Protein AF-A0A146M9R4-F1 (afdb_monomer)

Mean predicted aligned error: 12.49 Å

Radius of gyration: 25.75 Å; Cα contacts (8 Å, |Δi|>4): 90; chains: 1; bounding box: 55×39×89 Å

InterPro domains:
  IPR027307 WASH complex subunit 7 [PTHR31409] (1-202)
  IPR028283 WASH complex subunit 7, C-terminal [PF14746] (37-202)

Nearest PDB structures (foldseek):
  5mx5-assembly1_B  TM=3.871E-01  e=9.326E+00  Mus musculus
  3ja6-assembly1_I  TM=3.075E-01  e=8.874E+00  Escherichia coli
  6r1j-assembly1_J-2  TM=3.075E-01  e=9.801E+00  Aeromonas hydrophila J-1
  6jx6-assembly1_A  TM=2.389E-01  e=6.923E+00  Homo sapiens

Solvent-accessible surface area (backbone atoms only — not comparable to full-atom values): 11638 Å² total; per-residue (Å²): 107,69,68,64,52,48,49,51,49,52,46,60,54,52,71,71,49,78,59,65,72,63,58,59,69,56,51,83,82,54,57,73,74,53,48,54,53,48,52,51,48,51,52,49,52,50,51,49,51,50,63,54,58,67,73,69,52,58,56,42,54,50,34,56,60,49,25,66,68,54,76,39,86,88,43,57,70,61,75,53,50,57,75,52,43,64,62,50,51,53,53,49,48,57,49,53,52,56,50,54,56,50,48,74,69,71,52,82,87,62,76,84,80,70,88,54,60,63,30,41,50,54,37,48,54,31,56,31,68,69,40,56,66,68,40,58,72,61,44,55,68,60,52,52,51,52,52,50,52,55,52,50,52,52,54,52,52,53,68,73,68,61,71,94,82,53,78,71,60,56,56,54,54,56,49,50,53,54,50,52,54,50,54,51,52,49,53,52,51,48,52,52,42,31,60,58,34,45,69,64,63,112

Structure (mmCIF, N/CA/C/O backbone):
data_AF-A0A146M9R4-F1
#
_entry.id   AF-A0A146M9R4-F1
#
loop_
_atom_site.group_PDB
_atom_site.id
_atom_site.type_symbol
_atom_site.label_atom_id
_atom_site.label_alt_id
_atom_site.label_comp_id
_atom_site.label_asym_id
_atom_site.label_entity_id
_atom_site.label_seq_id
_atom_site.pdbx_PDB_ins_code
_atom_site.Cartn_x
_atom_site.Cartn_y
_atom_site.Cartn_z
_atom_site.occupancy
_atom_site.B_iso_or_equiv
_atom_site.auth_seq_id
_atom_site.auth_comp_id
_atom_site.auth_asym_id
_atom_site.auth_atom_id
_atom_site.pdbx_PDB_model_num
ATOM 1 N N . MET A 1 1 ? -3.251 9.485 -10.282 1.00 52.97 1 MET A N 1
ATOM 2 C CA . MET A 1 1 ? -3.546 8.107 -10.731 1.00 52.97 1 MET A CA 1
ATOM 3 C C . MET A 1 1 ? -4.520 8.022 -11.908 1.00 52.97 1 MET A C 1
ATOM 5 O O . MET A 1 1 ? -4.175 7.389 -12.892 1.00 52.97 1 MET A O 1
ATOM 9 N N . VAL A 1 2 ? -5.686 8.683 -11.870 1.00 54.22 2 VAL A N 1
ATOM 10 C CA . VAL A 1 2 ? -6.755 8.522 -12.889 1.00 54.22 2 VAL A CA 1
ATOM 11 C C . VAL A 1 2 ? -6.319 8.817 -14.332 1.00 54.22 2 VAL A C 1
ATOM 13 O O . VAL A 1 2 ? -6.714 8.096 -15.236 1.00 54.22 2 VAL A O 1
ATOM 16 N N . ARG A 1 3 ? -5.486 9.841 -14.575 1.00 55.06 3 ARG A N 1
ATOM 17 C CA . ARG A 1 3 ? -5.047 10.182 -15.943 1.00 55.06 3 ARG A CA 1
ATOM 18 C C . ARG A 1 3 ? -4.093 9.137 -16.527 1.00 55.06 3 ARG A C 1
ATOM 20 O O . ARG A 1 3 ? -4.330 8.664 -17.627 1.00 55.06 3 ARG A O 1
ATOM 27 N N . THR A 1 4 ? -3.041 8.775 -15.796 1.00 57.47 4 THR A N 1
ATOM 28 C CA . THR A 1 4 ? -2.048 7.786 -16.245 1.00 57.47 4 THR A CA 1
ATOM 29 C C . THR A 1 4 ? -2.636 6.377 -16.272 1.00 57.47 4 THR A C 1
ATOM 31 O O . THR A 1 4 ? -2.439 5.662 -17.242 1.00 57.47 4 THR A O 1
ATOM 34 N N . GLY A 1 5 ? -3.430 6.006 -15.260 1.00 61.72 5 GLY A N 1
ATOM 35 C CA . GLY A 1 5 ? -4.151 4.730 -15.228 1.00 61.72 5 GLY A CA 1
ATOM 36 C C . GLY A 1 5 ? -5.224 4.641 -16.311 1.00 61.72 5 GLY A C 1
ATOM 37 O O . GLY A 1 5 ? -5.359 3.607 -16.948 1.00 61.72 5 GLY A O 1
ATOM 38 N N . GLY A 1 6 ? -5.927 5.742 -16.594 1.00 64.62 6 GLY A N 1
ATOM 39 C CA . GLY A 1 6 ? -6.854 5.829 -17.721 1.00 64.62 6 GLY A CA 1
ATOM 40 C C . GLY A 1 6 ? -6.147 5.691 -19.068 1.00 64.62 6 GLY A C 1
ATOM 41 O O . GLY A 1 6 ? -6.641 4.981 -19.933 1.00 64.62 6 GLY A O 1
ATOM 42 N N . LEU A 1 7 ? -4.971 6.304 -19.239 1.00 66.25 7 LEU A N 1
ATOM 43 C CA . LEU A 1 7 ? -4.173 6.164 -20.460 1.00 66.25 7 LEU A CA 1
ATOM 44 C C . LEU A 1 7 ? -3.669 4.724 -20.644 1.00 66.25 7 LEU A C 1
ATOM 46 O O . LEU A 1 7 ? -3.801 4.173 -21.731 1.00 66.25 7 LEU A O 1
ATOM 50 N N . HIS A 1 8 ? -3.167 4.103 -19.572 1.00 66.56 8 HIS A N 1
ATOM 51 C CA . HIS A 1 8 ? -2.726 2.707 -19.570 1.00 66.56 8 HIS A CA 1
ATOM 52 C C . HIS A 1 8 ? -3.879 1.741 -19.872 1.00 66.56 8 HIS A C 1
ATOM 54 O O . HIS A 1 8 ? -3.747 0.850 -20.702 1.00 66.56 8 HIS A O 1
ATOM 60 N N . HIS A 1 9 ? -5.048 1.958 -19.267 1.00 65.88 9 HIS A N 1
ATOM 61 C CA . HIS A 1 9 ? -6.237 1.161 -19.558 1.00 65.88 9 HIS A CA 1
ATOM 62 C C . HIS A 1 9 ? -6.717 1.346 -21.005 1.00 65.88 9 HIS A C 1
ATOM 64 O O . HIS A 1 9 ? -7.076 0.375 -21.663 1.00 65.88 9 HIS A O 1
ATOM 70 N N . CYS A 1 10 ? -6.684 2.573 -21.537 1.00 66.62 10 CYS A N 1
ATOM 71 C CA . CYS A 1 10 ? -6.991 2.834 -22.945 1.00 66.62 10 CYS A CA 1
ATOM 72 C C . CYS A 1 10 ? -5.991 2.155 -23.893 1.00 66.62 10 CYS A C 1
ATOM 74 O O . CYS A 1 10 ? -6.394 1.685 -24.953 1.00 66.62 10 CYS A O 1
ATOM 76 N N . LEU A 1 11 ? -4.712 2.077 -23.521 1.00 68.31 11 LEU A N 1
ATOM 77 C CA . LEU A 1 11 ? -3.687 1.342 -24.265 1.00 68.31 11 LEU A CA 1
ATOM 78 C C . LEU A 1 11 ? -3.939 -0.161 -24.275 1.00 68.31 11 LEU A C 1
ATOM 80 O O . LEU A 1 11 ? -3.935 -0.783 -25.336 1.00 68.31 11 LEU A O 1
ATOM 84 N N . GLU A 1 12 ? -4.204 -0.734 -23.106 1.00 65.94 12 GLU A N 1
ATOM 85 C CA . GLU A 1 12 ? -4.530 -2.150 -22.971 1.00 65.94 12 GLU A CA 1
ATOM 86 C C . GLU A 1 12 ? -5.811 -2.486 -23.748 1.00 65.94 12 GLU A C 1
ATOM 88 O O . GLU A 1 12 ? -5.848 -3.462 -24.495 1.00 65.94 12 GLU A O 1
ATOM 93 N N . ALA A 1 13 ? -6.827 -1.620 -23.691 1.00 68.62 13 ALA A N 1
ATOM 94 C CA . ALA A 1 13 ? -8.036 -1.729 -24.505 1.00 68.62 13 ALA A CA 1
ATOM 95 C C . ALA A 1 13 ? -7.752 -1.600 -26.018 1.00 68.62 13 ALA A C 1
ATOM 97 O O . ALA A 1 13 ? -8.396 -2.269 -26.826 1.00 68.62 13 ALA A O 1
ATOM 98 N N . SER A 1 14 ? -6.766 -0.786 -26.414 1.00 65.44 14 SER A N 1
ATOM 99 C CA . SER A 1 14 ? -6.350 -0.625 -27.815 1.00 65.44 14 SER A CA 1
ATOM 100 C C . SER A 1 14 ? -5.775 -1.916 -28.409 1.00 65.44 14 SER A C 1
ATOM 102 O O . SER A 1 14 ? -5.911 -2.156 -29.608 1.00 65.44 14 SER A O 1
ATOM 104 N N . SER A 1 15 ? -5.211 -2.805 -27.580 1.00 63.94 15 SER A N 1
ATOM 105 C CA . SER A 1 15 ? -4.754 -4.131 -28.029 1.00 63.94 15 SER A CA 1
ATOM 106 C C . SER A 1 15 ? -5.884 -5.021 -28.573 1.00 63.94 15 SER A C 1
ATOM 108 O O . SER A 1 15 ? -5.623 -5.933 -29.358 1.00 63.94 15 SER A O 1
ATOM 110 N N . TYR A 1 16 ? -7.139 -4.721 -28.214 1.00 64.25 16 TYR A N 1
ATOM 111 C CA . TYR A 1 16 ? -8.339 -5.409 -28.697 1.00 64.25 16 TYR A CA 1
ATOM 112 C C . TYR A 1 16 ? -8.932 -4.786 -29.966 1.00 64.25 16 TYR A C 1
ATOM 114 O O . TYR A 1 16 ? -9.950 -5.274 -30.469 1.00 64.25 16 TYR A O 1
ATOM 122 N N . LEU A 1 17 ? -8.333 -3.715 -30.503 1.00 64.94 17 LEU A N 1
ATOM 123 C CA . LEU A 1 17 ? -8.718 -3.223 -31.822 1.00 64.94 17 LEU A CA 1
ATOM 124 C C . LEU A 1 17 ? -8.477 -4.326 -32.866 1.00 64.94 17 LEU A C 1
ATOM 126 O O . LEU A 1 17 ? -7.506 -5.080 -32.751 1.00 64.94 17 LEU A O 1
ATOM 130 N N . PRO A 1 18 ? -9.342 -4.437 -33.894 1.00 59.75 18 PRO A N 1
ATOM 131 C CA . PRO A 1 18 ? -9.165 -5.429 -34.944 1.00 59.75 18 PRO A CA 1
ATOM 132 C C . PRO A 1 18 ? -7.750 -5.321 -35.503 1.00 59.75 18 PRO A C 1
ATOM 134 O O . PRO A 1 18 ? -7.336 -4.236 -35.923 1.00 59.75 18 PRO A O 1
ATOM 137 N N . GLN A 1 19 ? -7.005 -6.431 -35.507 1.00 59.47 19 GLN A N 1
ATOM 138 C CA . GLN A 1 19 ? -5.703 -6.456 -36.159 1.00 59.47 19 GLN A CA 1
ATOM 139 C C . GLN A 1 19 ? -5.890 -5.934 -37.583 1.00 59.47 19 GLN A C 1
ATOM 141 O O . GLN A 1 19 ? -6.765 -6.397 -38.316 1.00 59.47 19 GLN A O 1
ATOM 146 N N . ILE A 1 20 ? -5.082 -4.944 -37.960 1.00 60.47 20 ILE A N 1
ATOM 147 C CA . ILE A 1 20 ? -5.182 -4.223 -39.237 1.00 60.47 20 ILE A CA 1
ATOM 148 C C . ILE A 1 20 ? -5.191 -5.204 -40.437 1.00 60.47 20 ILE A C 1
ATOM 150 O O . ILE A 1 20 ? -5.766 -4.915 -41.484 1.00 60.47 20 ILE A O 1
ATOM 154 N N . SER A 1 21 ? -4.646 -6.413 -40.260 1.00 56.91 21 SER A N 1
ATOM 155 C CA . SER A 1 21 ? -4.729 -7.543 -41.195 1.00 56.91 21 SER A CA 1
ATOM 156 C C . SER A 1 21 ? -6.161 -7.935 -41.606 1.00 56.91 21 SER A C 1
ATOM 158 O O . SER A 1 21 ? -6.388 -8.248 -42.776 1.00 56.91 21 SER A O 1
ATOM 160 N N . TYR A 1 22 ? -7.136 -7.874 -40.692 1.00 60.69 22 TYR A N 1
ATOM 161 C CA . TYR A 1 22 ? -8.555 -8.144 -40.970 1.00 60.69 22 TYR A CA 1
ATOM 162 C C . TYR A 1 22 ? -9.219 -7.016 -41.779 1.00 60.69 22 TYR A C 1
ATOM 164 O O . TYR A 1 22 ? -10.126 -7.243 -42.577 1.00 60.69 22 TYR A O 1
ATOM 172 N N . VAL A 1 23 ? -8.742 -5.782 -41.605 1.00 59.22 23 VAL A N 1
ATOM 173 C CA . VAL A 1 23 ? -9.255 -4.603 -42.318 1.00 59.22 23 VAL A CA 1
ATOM 174 C C . VAL A 1 23 ? -8.816 -4.617 -43.786 1.00 59.22 23 VAL A C 1
ATOM 176 O O . VAL A 1 23 ? -9.608 -4.300 -44.669 1.00 59.22 23 VAL A O 1
ATOM 179 N N . TYR A 1 24 ? -7.591 -5.065 -44.075 1.00 60.78 24 TYR A N 1
ATOM 180 C CA . TYR A 1 24 ? -7.117 -5.213 -45.455 1.00 60.78 24 TYR A CA 1
ATOM 181 C C . TYR A 1 24 ? -7.840 -6.320 -46.234 1.00 60.78 24 TYR A C 1
ATOM 183 O O . TYR A 1 24 ? -8.026 -6.182 -47.441 1.00 60.78 24 TYR A O 1
ATOM 191 N N . SER A 1 25 ? -8.308 -7.378 -45.564 1.00 58.94 25 SER A N 1
ATOM 192 C CA . SER A 1 25 ? -9.037 -8.480 -46.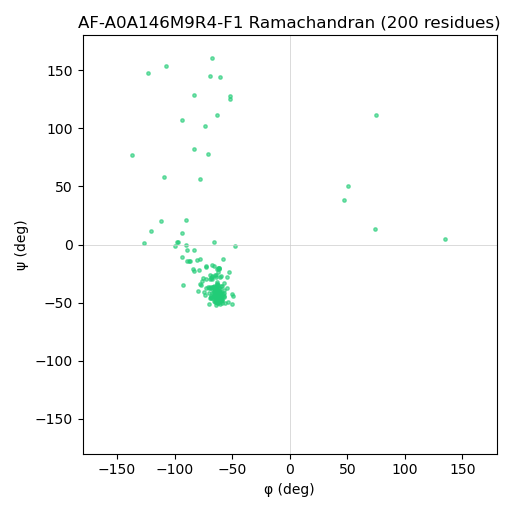213 1.00 58.94 25 SER A CA 1
ATOM 193 C C . SER A 1 25 ? -10.459 -8.097 -46.652 1.00 58.94 25 SER A C 1
ATOM 195 O O . SER A 1 25 ? -11.017 -8.745 -47.534 1.00 58.94 25 SER A O 1
ATOM 197 N N . SER A 1 26 ? -11.045 -7.020 -46.110 1.00 58.91 26 SER A N 1
ATOM 198 C CA . SER A 1 26 ? -12.342 -6.496 -46.575 1.00 58.91 26 SER A CA 1
ATOM 199 C C . SER A 1 26 ? -12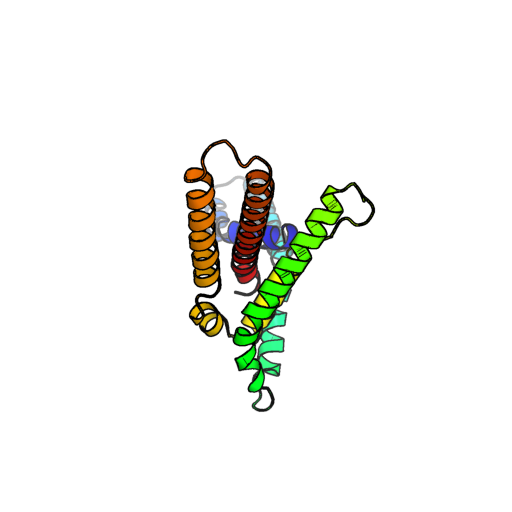.221 -5.514 -47.750 1.00 58.91 26 SER A C 1
ATOM 201 O O . SER A 1 26 ? -13.212 -5.250 -48.435 1.00 58.91 26 SER A O 1
ATOM 203 N N . LYS A 1 27 ? -11.006 -5.014 -48.027 1.00 59.06 27 LYS A N 1
ATOM 204 C CA . LYS A 1 27 ? -10.729 -4.005 -49.063 1.00 59.06 27 LYS A CA 1
ATOM 205 C C . LYS A 1 27 ? -10.908 -4.549 -50.488 1.00 59.06 27 LYS A C 1
ATOM 207 O O . LYS A 1 27 ? -11.251 -3.790 -51.387 1.00 59.06 27 LYS A O 1
ATOM 212 N N . GLU A 1 28 ? -10.756 -5.860 -50.692 1.00 60.38 28 GLU A N 1
ATOM 213 C CA . GLU A 1 28 ? -10.836 -6.504 -52.017 1.00 60.38 28 GLU A CA 1
ATOM 214 C C . GLU A 1 28 ? -12.239 -6.479 -52.660 1.00 60.38 28 GLU A C 1
ATOM 216 O O . GLU A 1 28 ? -12.348 -6.644 -53.871 1.00 60.38 28 GLU A O 1
ATOM 221 N N . ASN A 1 29 ? -13.311 -6.232 -51.892 1.00 60.62 29 ASN A N 1
ATOM 222 C CA . ASN A 1 29 ? -14.700 -6.300 -52.381 1.00 60.62 29 ASN A CA 1
ATOM 223 C C . ASN A 1 29 ? -15.495 -4.982 -52.254 1.00 60.62 29 ASN A C 1
ATOM 225 O O . ASN A 1 29 ? -16.720 -4.985 -52.413 1.00 60.62 29 ASN A O 1
ATOM 229 N N . MET A 1 30 ? -14.845 -3.851 -51.954 1.00 63.72 30 MET A N 1
ATOM 230 C CA . MET A 1 30 ? -15.535 -2.581 -51.675 1.00 63.72 30 MET A CA 1
ATOM 231 C C . MET A 1 30 ? -15.399 -1.540 -52.795 1.00 63.72 30 MET A C 1
ATOM 233 O O . MET A 1 30 ? -14.453 -1.530 -53.575 1.00 63.72 30 MET A O 1
ATOM 237 N N . ARG A 1 31 ? -16.393 -0.643 -52.877 1.00 70.12 31 ARG A N 1
ATOM 238 C CA . ARG A 1 31 ? -16.368 0.542 -53.755 1.00 70.12 31 ARG A CA 1
ATOM 239 C C . ARG A 1 31 ? -15.304 1.538 -53.279 1.00 70.12 31 ARG A C 1
ATOM 241 O O . ARG A 1 31 ? -14.952 1.540 -52.105 1.00 70.12 31 ARG A O 1
ATOM 248 N N . GLU A 1 32 ? -14.891 2.440 -54.166 1.00 70.06 32 GLU A N 1
ATOM 249 C CA . GLU A 1 32 ? -13.854 3.464 -53.941 1.00 70.06 32 GLU A CA 1
ATOM 250 C C . GLU A 1 32 ? -14.056 4.260 -52.632 1.00 70.06 32 GLU A C 1
ATOM 252 O O . GLU A 1 32 ? -13.154 4.346 -51.808 1.00 70.06 32 GLU A O 1
ATOM 257 N N . THR A 1 33 ? -15.291 4.681 -52.335 1.00 69.81 33 THR A N 1
ATOM 258 C CA . THR A 1 33 ? -15.639 5.381 -51.081 1.00 69.81 33 THR A CA 1
ATOM 259 C C . THR A 1 33 ? -15.465 4.534 -49.812 1.00 69.81 33 THR A C 1
ATOM 261 O O . THR A 1 33 ? -15.300 5.073 -48.721 1.00 69.81 33 THR A O 1
ATOM 264 N N . GLY A 1 34 ? -15.560 3.206 -49.925 1.00 72.12 34 GLY A N 1
ATOM 265 C CA . GLY A 1 34 ? -15.307 2.276 -48.822 1.00 72.12 34 GLY A CA 1
ATOM 266 C C . GLY A 1 34 ? -13.813 2.101 -48.555 1.00 72.12 34 GLY A C 1
ATOM 267 O O . GLY A 1 34 ? -13.414 2.015 -47.397 1.00 72.12 34 GLY A O 1
ATOM 268 N N . CYS A 1 35 ? -12.992 2.129 -49.608 1.00 72.56 35 CYS A N 1
ATOM 269 C CA . CYS A 1 35 ? -11.535 2.111 -49.495 1.00 72.56 35 CYS A CA 1
ATOM 270 C C . CYS A 1 35 ? -11.010 3.368 -48.788 1.00 72.56 35 CYS A C 1
ATOM 272 O O . CYS A 1 35 ? -10.201 3.237 -47.873 1.00 72.56 35 CYS A O 1
ATOM 274 N N . ASP A 1 36 ? -11.537 4.548 -49.127 1.00 76.88 36 ASP A N 1
ATOM 275 C CA . ASP A 1 36 ? -11.150 5.811 -48.479 1.00 76.88 36 ASP A CA 1
ATOM 276 C C . ASP A 1 36 ? -11.511 5.836 -46.986 1.00 76.88 36 ASP A C 1
ATOM 278 O O . ASP A 1 36 ? -10.724 6.278 -46.147 1.00 76.88 36 ASP A O 1
ATOM 282 N N . ALA A 1 37 ? -12.694 5.324 -46.625 1.00 78.06 37 ALA A N 1
ATOM 283 C CA . ALA A 1 37 ? -13.120 5.223 -45.230 1.00 78.06 37 ALA A CA 1
ATOM 284 C C . ALA A 1 37 ? -12.243 4.246 -44.428 1.00 78.06 37 ALA A C 1
ATOM 286 O O . ALA A 1 37 ? -11.922 4.515 -43.268 1.00 78.06 37 ALA A O 1
ATOM 287 N N . ILE A 1 38 ? -11.828 3.137 -45.050 1.00 77.81 38 ILE A N 1
ATOM 288 C CA . ILE A 1 38 ? -10.889 2.176 -44.463 1.00 77.81 38 ILE A CA 1
ATOM 289 C C . ILE A 1 38 ? -9.517 2.819 -44.257 1.00 77.81 38 ILE A C 1
ATOM 291 O O . ILE A 1 38 ? -8.965 2.712 -43.165 1.00 77.81 38 ILE A O 1
ATOM 295 N N . ASP A 1 39 ? -8.980 3.514 -45.258 1.00 79.12 39 ASP A N 1
ATOM 296 C CA . ASP A 1 39 ? -7.664 4.151 -45.155 1.00 79.12 39 ASP A CA 1
ATOM 297 C C . ASP A 1 39 ? -7.666 5.265 -44.096 1.00 79.12 39 ASP A C 1
ATOM 299 O O . ASP A 1 39 ? -6.729 5.369 -43.301 1.00 79.12 39 ASP A O 1
ATOM 303 N N . CYS A 1 40 ? -8.766 6.018 -43.986 1.00 82.19 40 CYS A N 1
ATOM 304 C CA . CYS A 1 40 ? -8.974 6.990 -42.914 1.00 82.19 40 CYS A CA 1
ATOM 305 C C . CYS A 1 40 ? -9.021 6.326 -41.525 1.00 82.19 40 CYS A C 1
ATOM 307 O O . CYS A 1 40 ? -8.382 6.807 -40.586 1.00 82.19 40 CYS A O 1
ATOM 309 N N . LEU A 1 41 ? -9.723 5.194 -41.390 1.00 80.56 41 LEU A N 1
ATOM 310 C CA . LEU A 1 41 ? -9.783 4.430 -40.142 1.00 80.56 41 LEU A CA 1
ATOM 311 C C . LEU A 1 41 ? -8.408 3.871 -39.757 1.00 80.56 41 LEU A C 1
ATOM 313 O O . LEU A 1 41 ? -8.014 3.982 -38.598 1.00 80.56 41 LEU A O 1
ATOM 317 N N . VAL A 1 42 ? -7.662 3.312 -40.713 1.00 81.75 42 VAL A N 1
ATOM 318 C CA . VAL A 1 42 ? -6.299 2.806 -40.488 1.00 81.75 42 VAL A CA 1
ATOM 319 C C . VAL A 1 42 ? -5.388 3.939 -40.030 1.00 81.75 42 VAL A C 1
ATOM 321 O O . VAL A 1 42 ? -4.675 3.786 -39.039 1.00 81.75 42 VAL A O 1
ATOM 324 N N . GLN A 1 43 ? -5.446 5.095 -40.691 1.00 83.06 43 GLN A N 1
ATOM 325 C CA . GLN A 1 43 ? -4.656 6.257 -40.300 1.00 83.06 43 GLN A CA 1
ATOM 326 C C . GLN A 1 43 ? -5.020 6.740 -38.889 1.00 83.06 43 GLN A C 1
ATOM 328 O O . GLN A 1 43 ? -4.123 6.988 -38.085 1.00 83.06 43 GLN A O 1
ATOM 333 N N . PHE A 1 44 ? -6.311 6.803 -38.554 1.00 81.88 44 PHE A N 1
ATOM 334 C CA . PHE A 1 44 ? -6.774 7.179 -37.218 1.00 81.88 44 PHE A CA 1
ATOM 335 C C . PHE A 1 44 ? -6.317 6.187 -36.142 1.00 81.88 44 PHE A C 1
ATOM 337 O O . PHE A 1 44 ? -5.810 6.611 -35.108 1.00 81.88 44 PHE A O 1
ATOM 344 N N . VAL A 1 45 ? -6.433 4.878 -36.390 1.00 80.12 45 VAL A N 1
ATOM 345 C CA . VAL A 1 45 ? -5.966 3.829 -35.467 1.00 80.12 45 VAL A CA 1
ATOM 346 C C . VAL A 1 45 ? -4.452 3.909 -35.269 1.00 80.12 45 VAL A C 1
ATOM 348 O O . VAL A 1 45 ? -3.982 3.836 -34.136 1.00 80.12 45 VAL A O 1
ATOM 351 N N . CYS A 1 46 ? -3.681 4.125 -36.336 1.00 77.88 46 CYS A N 1
ATOM 352 C CA . CYS A 1 46 ? -2.233 4.315 -36.247 1.00 77.88 46 CYS A CA 1
ATOM 353 C C . CYS A 1 46 ? -1.867 5.574 -35.451 1.00 77.88 46 CYS A C 1
ATOM 355 O O . CYS A 1 46 ? -1.002 5.512 -34.579 1.00 77.88 46 CYS A O 1
ATOM 357 N N . SER A 1 47 ? -2.534 6.704 -35.702 1.00 79.19 47 SER A N 1
ATOM 358 C CA . SER A 1 47 ? -2.321 7.936 -34.936 1.00 79.19 47 SER A CA 1
ATOM 359 C C . SER A 1 47 ? -2.732 7.782 -33.473 1.00 79.19 47 SER A C 1
ATOM 361 O O . SER A 1 47 ? -2.048 8.296 -32.594 1.00 79.19 47 SER A O 1
ATOM 363 N N . LEU A 1 48 ? -3.822 7.073 -33.188 1.00 75.56 48 LEU A N 1
ATOM 364 C CA . LEU A 1 48 ? -4.290 6.819 -31.829 1.00 75.56 48 LEU A CA 1
ATOM 365 C C . LEU A 1 48 ? -3.312 5.913 -31.074 1.00 75.56 48 LEU A C 1
ATOM 367 O O . LEU A 1 48 ? -2.910 6.265 -29.972 1.00 75.56 48 LEU A O 1
ATOM 371 N N . ASN A 1 49 ? -2.845 4.825 -31.692 1.00 72.12 49 ASN A N 1
ATOM 372 C CA . ASN A 1 49 ? -1.793 3.986 -31.117 1.00 72.12 49 ASN A CA 1
ATOM 373 C C . ASN A 1 49 ? -0.500 4.771 -30.891 1.00 72.12 49 ASN A C 1
ATOM 375 O O . ASN A 1 49 ? 0.080 4.673 -29.821 1.00 72.12 49 ASN A O 1
ATOM 379 N N . HIS A 1 50 ? -0.063 5.589 -31.849 1.00 71.25 50 HIS A N 1
ATOM 380 C CA . HIS A 1 50 ? 1.140 6.401 -31.671 1.00 71.25 50 HIS A CA 1
ATOM 381 C C . HIS A 1 50 ? 1.006 7.370 -30.487 1.00 71.25 50 HIS A C 1
ATOM 383 O O . HIS A 1 50 ? 1.834 7.334 -29.586 1.00 71.25 50 HIS A O 1
ATOM 389 N N . ASN A 1 51 ? -0.078 8.151 -30.427 1.00 71.44 51 ASN A N 1
ATOM 390 C CA . ASN A 1 51 ? -0.304 9.132 -29.359 1.00 71.44 51 ASN A CA 1
ATOM 391 C C . ASN A 1 51 ? -0.548 8.504 -27.979 1.00 71.44 51 ASN A C 1
ATOM 393 O O . ASN A 1 51 ? -0.306 9.149 -26.962 1.00 71.44 51 ASN A O 1
ATOM 397 N N . LEU A 1 52 ? -1.094 7.287 -27.925 1.00 65.25 52 LEU A N 1
ATOM 398 C CA . LEU A 1 52 ? -1.304 6.588 -26.662 1.00 65.25 52 LEU A CA 1
ATOM 399 C C . LEU A 1 52 ? -0.010 5.944 -26.157 1.00 65.25 52 LEU A C 1
ATOM 401 O O . LEU A 1 52 ? 0.253 6.005 -24.960 1.00 65.25 52 LEU A O 1
ATOM 405 N N . THR A 1 53 ? 0.796 5.358 -27.046 1.00 62.03 53 THR A N 1
ATOM 406 C CA . THR A 1 53 ? 2.058 4.691 -26.682 1.00 62.03 53 THR A CA 1
ATOM 407 C C . THR A 1 53 ? 3.162 5.703 -26.373 1.00 62.03 53 THR A C 1
ATOM 409 O O . THR A 1 53 ? 4.044 5.436 -25.556 1.00 62.03 53 THR A O 1
ATOM 412 N N . GLU A 1 54 ? 3.114 6.891 -26.983 1.00 58.62 54 GLU A N 1
ATOM 413 C CA . GLU A 1 54 ? 4.045 7.991 -26.728 1.00 58.62 54 GLU A CA 1
ATOM 414 C C . GLU A 1 54 ? 3.789 8.607 -25.336 1.00 58.62 54 GLU A C 1
ATOM 416 O O . GLU A 1 54 ? 3.154 9.645 -25.164 1.00 58.62 54 GLU A O 1
ATOM 421 N N . GLY A 1 55 ? 4.271 7.909 -24.305 1.00 56.59 55 GLY A N 1
ATOM 422 C CA . GLY A 1 55 ? 4.312 8.378 -22.921 1.00 56.59 55 GLY A CA 1
ATOM 423 C C . GLY A 1 55 ? 3.867 7.383 -21.850 1.00 56.59 55 GLY A C 1
ATOM 424 O O . GLY A 1 55 ? 3.821 7.752 -20.674 1.00 56.59 55 GLY A O 1
ATOM 425 N N . SER A 1 56 ? 3.561 6.133 -22.205 1.00 57.31 56 SER A N 1
ATOM 426 C CA . SER A 1 56 ? 3.145 5.113 -21.231 1.00 57.31 56 SER A CA 1
ATOM 427 C C . SER A 1 56 ? 4.292 4.394 -20.527 1.00 57.31 56 SER A C 1
ATOM 429 O O . SER A 1 56 ? 4.090 3.871 -19.437 1.00 57.31 56 SER A O 1
ATOM 431 N N . GLU A 1 57 ? 5.499 4.401 -21.095 1.00 63.12 57 GLU A N 1
ATOM 432 C CA . GLU A 1 57 ? 6.629 3.621 -20.568 1.00 63.12 57 GLU A CA 1
ATOM 433 C C . GLU A 1 57 ? 7.592 4.423 -19.681 1.00 63.12 57 GLU A C 1
ATOM 435 O O . GLU A 1 57 ? 8.571 3.870 -19.191 1.00 63.12 57 GLU A O 1
ATOM 440 N N . TYR A 1 58 ? 7.338 5.710 -19.412 1.00 71.69 58 TYR A N 1
ATOM 441 C CA . TYR A 1 58 ? 8.274 6.533 -18.629 1.00 71.69 58 TYR A CA 1
ATOM 442 C C . TYR A 1 58 ? 8.577 5.954 -17.247 1.00 71.69 58 TYR A C 1
ATOM 444 O O . TYR A 1 58 ? 9.726 5.976 -16.817 1.00 71.69 58 TYR A O 1
ATOM 452 N N . LEU A 1 59 ? 7.559 5.438 -16.551 1.00 72.56 59 LEU A N 1
ATOM 453 C CA . LEU A 1 59 ? 7.737 4.859 -15.219 1.00 72.56 59 LEU A CA 1
ATOM 454 C C . LEU A 1 59 ? 8.526 3.549 -15.275 1.00 72.56 59 LEU A C 1
ATOM 456 O O . LEU A 1 59 ? 9.380 3.333 -14.421 1.00 72.56 59 LEU A O 1
ATOM 460 N N . LYS A 1 60 ? 8.312 2.742 -16.317 1.00 73.94 60 LYS A N 1
ATOM 461 C CA . LYS A 1 60 ? 9.043 1.496 -16.550 1.00 73.94 60 LYS A CA 1
ATOM 462 C C . LYS A 1 60 ? 10.511 1.742 -16.906 1.00 73.94 60 LYS A C 1
ATOM 464 O O . LYS A 1 60 ? 11.406 1.162 -16.299 1.00 73.94 60 LYS A O 1
ATOM 469 N N . ILE A 1 61 ? 10.774 2.678 -17.817 1.00 79.12 61 ILE A N 1
ATOM 470 C CA . ILE A 1 61 ? 12.138 3.095 -18.170 1.00 79.12 61 ILE A CA 1
ATOM 471 C C . ILE A 1 61 ? 12.853 3.648 -16.933 1.00 79.12 61 ILE A C 1
ATOM 473 O O . ILE A 1 61 ? 14.016 3.334 -16.691 1.00 79.12 61 ILE A O 1
ATOM 477 N N . LEU A 1 62 ? 12.155 4.445 -16.117 1.00 80.38 62 LEU A N 1
ATOM 478 C CA . LEU A 1 62 ? 12.704 4.958 -14.867 1.00 80.38 62 LEU A CA 1
ATOM 479 C C . LEU A 1 62 ? 13.089 3.808 -13.927 1.00 80.38 62 LEU A C 1
ATOM 481 O O . LEU A 1 62 ? 14.205 3.798 -13.411 1.00 80.38 62 LEU A O 1
ATOM 485 N N . THR A 1 63 ? 12.215 2.814 -13.746 1.00 82.81 63 THR A N 1
ATOM 486 C CA . THR A 1 63 ? 12.536 1.651 -12.909 1.00 82.81 63 THR A CA 1
ATOM 487 C C . THR A 1 63 ? 13.721 0.850 -13.445 1.00 82.81 63 THR A C 1
ATOM 489 O O . THR A 1 63 ? 14.602 0.503 -12.664 1.00 82.81 63 THR A O 1
ATOM 492 N N . GLU A 1 64 ? 13.807 0.623 -14.758 1.00 83.06 64 GLU A N 1
ATOM 493 C CA . GLU A 1 64 ? 14.900 -0.137 -15.382 1.00 83.06 64 GLU A CA 1
ATOM 494 C C . GLU A 1 64 ? 16.253 0.574 -15.246 1.00 83.06 64 GLU A C 1
ATOM 496 O O . GLU A 1 64 ? 17.257 -0.043 -14.882 1.00 83.06 64 GLU A O 1
ATOM 501 N N . VAL A 1 65 ? 16.291 1.889 -15.486 1.00 85.38 65 VAL A N 1
ATOM 502 C CA . VAL A 1 65 ? 17.520 2.685 -15.354 1.00 85.38 65 VAL A CA 1
ATOM 503 C C . VAL A 1 65 ? 18.022 2.668 -13.914 1.00 85.38 65 VAL A C 1
ATOM 505 O O . VAL A 1 65 ? 19.213 2.459 -13.684 1.00 85.38 65 VAL A O 1
ATOM 508 N N . PHE A 1 66 ? 17.132 2.870 -12.941 1.00 84.06 66 PHE A N 1
ATOM 509 C CA . PHE A 1 66 ? 17.531 2.931 -11.538 1.00 84.06 66 PHE A CA 1
ATOM 510 C C . PHE A 1 66 ? 17.828 1.558 -10.935 1.00 84.06 66 PHE A C 1
ATOM 512 O O . PHE A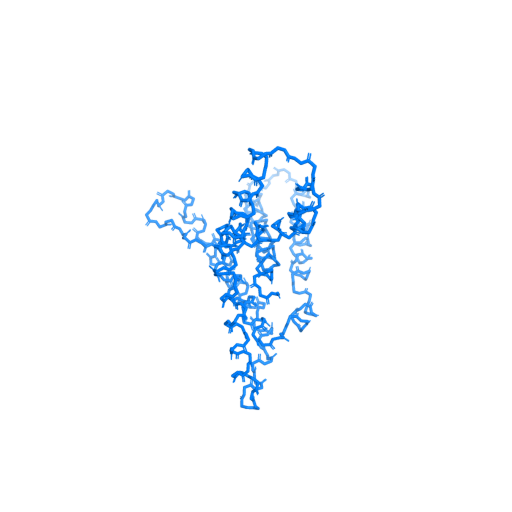 1 66 ? 18.735 1.469 -10.112 1.00 84.06 66 PHE A O 1
ATOM 519 N N . SER A 1 67 ? 17.160 0.488 -11.372 1.00 84.88 67 SER A N 1
ATOM 520 C CA . SER A 1 67 ? 17.449 -0.872 -10.897 1.00 84.88 67 SER A CA 1
ATOM 521 C C . SER A 1 67 ? 18.917 -1.249 -11.142 1.00 84.88 67 SER A C 1
ATOM 523 O O . SER A 1 67 ? 19.619 -1.656 -10.218 1.00 84.88 67 SER A O 1
ATOM 525 N N . ASN A 1 68 ? 19.436 -0.941 -12.337 1.00 80.88 68 ASN A N 1
ATOM 526 C CA . ASN A 1 68 ? 20.842 -1.170 -12.690 1.00 80.88 68 ASN A CA 1
ATOM 527 C C . ASN A 1 68 ? 21.840 -0.350 -11.849 1.00 80.88 68 ASN A C 1
ATOM 529 O O . ASN A 1 68 ? 22.986 -0.755 -11.679 1.00 80.88 68 ASN A O 1
ATOM 533 N N . ILE A 1 69 ? 21.434 0.817 -11.340 1.00 84.06 69 ILE A N 1
ATOM 534 C CA . ILE A 1 69 ? 22.289 1.676 -10.504 1.00 84.06 69 ILE A CA 1
ATOM 535 C C . ILE A 1 69 ? 22.370 1.129 -9.072 1.00 84.06 69 ILE A C 1
ATOM 537 O O . ILE A 1 69 ? 23.405 1.253 -8.412 1.00 84.06 69 ILE A O 1
ATOM 541 N N . PHE A 1 70 ? 21.279 0.536 -8.585 1.00 80.50 70 PHE A N 1
ATOM 542 C CA . PHE A 1 70 ? 21.193 0.018 -7.222 1.00 80.50 70 PHE A CA 1
ATOM 543 C C . PHE A 1 70 ? 21.694 -1.423 -7.074 1.00 80.50 70 PHE A C 1
ATOM 545 O O . PHE A 1 70 ? 21.998 -1.817 -5.949 1.00 80.50 70 PHE A O 1
ATOM 552 N N . ASP A 1 71 ? 21.878 -2.169 -8.167 1.00 76.38 71 ASP A N 1
ATOM 553 C CA . ASP A 1 71 ? 22.479 -3.513 -8.167 1.00 76.38 71 ASP A CA 1
ATOM 554 C C . ASP A 1 71 ? 24.017 -3.469 -8.043 1.00 76.38 71 ASP A C 1
ATOM 556 O O . ASP A 1 71 ? 24.779 -3.947 -8.884 1.00 76.38 71 ASP A O 1
ATOM 560 N N . THR A 1 72 ? 24.503 -2.821 -6.983 1.00 80.94 72 THR A N 1
ATOM 561 C CA . THR A 1 72 ? 25.925 -2.755 -6.633 1.00 80.94 72 THR A CA 1
ATOM 562 C C . THR A 1 72 ? 26.151 -3.285 -5.215 1.00 80.94 72 THR A C 1
ATOM 564 O O . THR A 1 72 ? 25.304 -3.109 -4.336 1.00 80.94 72 THR A O 1
ATOM 567 N N . PRO A 1 73 ? 27.307 -3.918 -4.927 1.00 77.81 73 PRO A N 1
ATOM 568 C CA . PRO A 1 73 ? 27.567 -4.533 -3.620 1.00 77.81 73 PRO A CA 1
ATOM 569 C C . PRO A 1 73 ? 27.596 -3.524 -2.456 1.00 77.81 73 PRO A C 1
ATOM 571 O O . PRO A 1 73 ? 27.391 -3.904 -1.303 1.00 77.81 73 PRO A O 1
ATOM 574 N N . GLU A 1 74 ? 27.813 -2.240 -2.743 1.00 83.94 74 GLU A N 1
ATOM 575 C CA . GLU A 1 74 ? 27.752 -1.137 -1.773 1.00 83.94 74 GLU A CA 1
ATOM 576 C C . GLU A 1 74 ? 26.311 -0.879 -1.287 1.00 83.94 74 GLU A C 1
ATOM 578 O O . GLU A 1 74 ? 26.079 -0.516 -0.130 1.00 83.94 74 GLU A O 1
ATOM 583 N N . ASN A 1 75 ? 25.327 -1.168 -2.141 1.00 83.56 75 ASN A N 1
ATOM 584 C CA . ASN A 1 75 ? 23.904 -0.932 -1.912 1.00 83.56 75 ASN A CA 1
ATOM 585 C C . ASN A 1 75 ? 23.157 -2.141 -1.326 1.00 83.56 75 ASN A C 1
ATOM 587 O O . ASN A 1 75 ? 21.938 -2.109 -1.184 1.00 83.56 75 ASN A O 1
ATOM 591 N N . ASN A 1 76 ? 23.868 -3.187 -0.890 1.00 83.44 76 ASN A N 1
ATOM 592 C CA . ASN A 1 76 ? 23.264 -4.392 -0.302 1.00 83.44 76 ASN A CA 1
ATOM 593 C C . ASN A 1 76 ? 22.328 -4.111 0.889 1.00 83.44 76 ASN A C 1
ATOM 595 O O . ASN A 1 76 ? 21.385 -4.861 1.135 1.00 83.44 76 ASN A O 1
ATOM 599 N N . HIS A 1 77 ? 22.563 -3.019 1.619 1.00 87.19 77 HIS A N 1
ATOM 600 C CA . HIS A 1 77 ? 21.720 -2.581 2.730 1.00 87.19 77 HIS A CA 1
ATOM 601 C C . HIS A 1 77 ? 20.283 -2.227 2.298 1.00 87.19 77 HIS A C 1
ATOM 603 O O . HIS A 1 77 ? 19.367 -2.333 3.112 1.00 87.19 77 HIS A O 1
ATOM 609 N N . LEU A 1 78 ? 20.059 -1.875 1.025 1.00 87.06 78 LEU A N 1
ATOM 610 C CA . LEU A 1 78 ? 18.731 -1.562 0.484 1.00 87.06 78 LEU A CA 1
ATOM 611 C C . LEU A 1 78 ? 17.792 -2.776 0.473 1.00 87.06 78 LEU A C 1
ATOM 613 O O . LEU A 1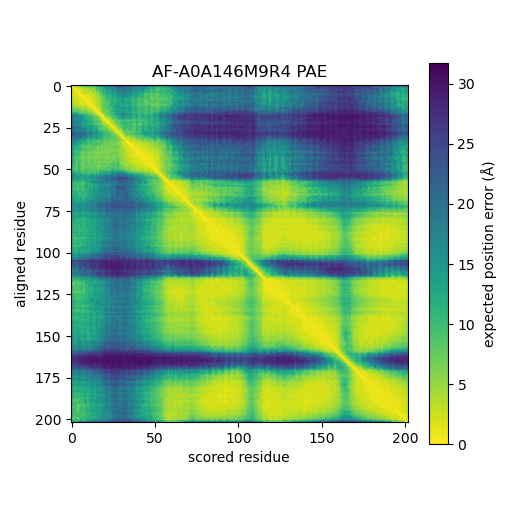 78 ? 16.578 -2.597 0.498 1.00 87.06 78 LEU A O 1
ATOM 617 N N . ARG A 1 79 ? 18.322 -4.006 0.561 1.00 86.25 79 ARG A N 1
ATOM 618 C CA . ARG A 1 79 ? 17.508 -5.225 0.738 1.00 86.25 79 ARG A CA 1
ATOM 619 C C . ARG A 1 79 ? 16.705 -5.236 2.041 1.00 86.25 79 ARG A C 1
ATOM 621 O O . ARG A 1 79 ? 15.723 -5.957 2.151 1.00 86.25 79 ARG A O 1
ATOM 628 N N . LEU A 1 80 ? 17.103 -4.428 3.026 1.00 88.81 80 LEU A N 1
ATOM 629 C CA . LEU A 1 80 ? 16.400 -4.291 4.304 1.00 88.81 80 LEU A CA 1
ATOM 630 C C . LEU A 1 80 ? 15.224 -3.305 4.238 1.00 88.81 80 LEU A C 1
ATOM 632 O O . LEU A 1 80 ? 14.496 -3.167 5.219 1.00 88.81 80 LEU A O 1
ATOM 636 N N . PHE A 1 81 ? 15.016 -2.627 3.105 1.00 92.31 81 PHE A N 1
ATOM 637 C CA . PHE A 1 81 ? 13.926 -1.668 2.925 1.00 92.31 81 PHE A CA 1
ATOM 638 C C . PHE A 1 81 ? 12.534 -2.205 3.325 1.00 92.31 81 PHE A C 1
ATOM 640 O O . PHE A 1 81 ? 11.829 -1.483 4.038 1.00 92.31 81 PHE A O 1
ATOM 647 N N . PRO A 1 82 ? 12.140 -3.458 2.997 1.00 93.31 82 PRO A N 1
ATOM 648 C CA . PRO A 1 82 ? 10.817 -3.977 3.349 1.00 93.31 82 PRO A CA 1
ATOM 649 C C . PRO A 1 82 ? 10.559 -4.014 4.858 1.00 93.31 82 PRO A C 1
ATOM 651 O O . PRO A 1 82 ? 9.422 -3.856 5.289 1.00 93.31 82 PRO A O 1
ATOM 654 N N . ILE A 1 83 ? 11.609 -4.141 5.677 1.00 93.12 83 ILE A N 1
ATOM 655 C CA . ILE A 1 83 ? 11.510 -4.188 7.146 1.00 93.12 83 ILE A CA 1
ATOM 656 C C . ILE A 1 83 ? 11.080 -2.831 7.723 1.00 93.12 83 ILE A C 1
ATOM 658 O O . ILE A 1 83 ? 10.447 -2.769 8.776 1.00 93.12 83 ILE A O 1
ATOM 662 N N . ILE A 1 84 ? 11.403 -1.729 7.043 1.00 93.94 84 ILE A N 1
ATOM 663 C CA . ILE A 1 84 ? 11.071 -0.369 7.493 1.00 93.94 84 ILE A CA 1
ATOM 664 C C . ILE A 1 84 ? 9.631 0.005 7.099 1.00 93.94 84 ILE A C 1
ATOM 666 O O . ILE A 1 84 ? 9.013 0.859 7.744 1.00 93.94 84 ILE A O 1
ATOM 670 N N . LEU A 1 85 ? 9.071 -0.647 6.073 1.00 94.00 85 LEU A N 1
ATOM 671 C CA . LEU A 1 85 ? 7.745 -0.331 5.542 1.00 94.00 85 LEU A CA 1
ATOM 672 C C . LEU A 1 85 ? 6.623 -0.401 6.587 1.00 94.00 85 LEU A C 1
ATOM 674 O O . LEU A 1 85 ? 5.869 0.569 6.643 1.00 94.00 85 LEU A O 1
ATOM 678 N N . PRO A 1 86 ? 6.514 -1.421 7.462 1.00 95.12 86 PRO A N 1
ATOM 679 C CA . PRO A 1 86 ? 5.504 -1.440 8.522 1.00 95.12 86 PRO A CA 1
ATOM 680 C C . PRO A 1 86 ? 5.462 -0.144 9.342 1.00 95.12 86 PRO A C 1
ATOM 682 O O . PRO A 1 86 ? 4.419 0.504 9.431 1.00 95.12 86 PRO A O 1
ATOM 685 N N . SER A 1 87 ? 6.614 0.313 9.836 1.00 94.75 87 SER A N 1
ATOM 686 C CA . SER A 1 87 ? 6.727 1.552 10.616 1.00 94.75 87 SER A CA 1
ATOM 687 C C . SER A 1 87 ? 6.326 2.790 9.811 1.00 94.75 87 SER A C 1
ATOM 689 O O . SER A 1 87 ? 5.639 3.672 10.329 1.00 94.75 87 SER A O 1
ATOM 691 N N . LEU A 1 88 ? 6.715 2.852 8.533 1.00 95.00 88 LEU A N 1
ATOM 692 C CA . LEU A 1 88 ? 6.323 3.945 7.640 1.00 95.00 88 LEU A CA 1
ATOM 693 C C . LEU A 1 88 ? 4.818 3.951 7.376 1.00 95.00 88 LEU A C 1
ATOM 695 O O . LEU A 1 88 ? 4.211 5.018 7.392 1.00 95.00 88 LEU A O 1
ATOM 699 N N . THR A 1 89 ? 4.204 2.781 7.174 1.00 95.06 89 THR A N 1
ATOM 700 C CA . 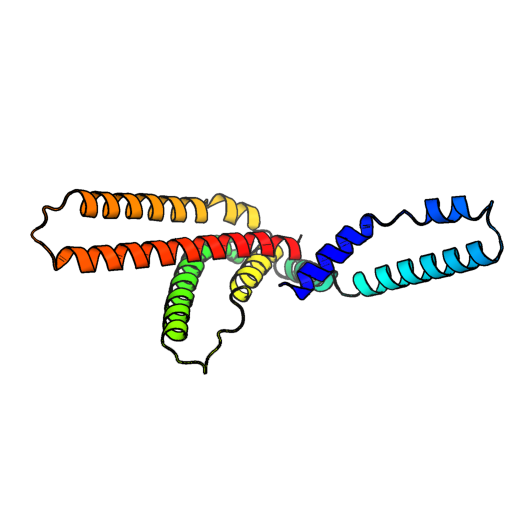THR A 1 89 ? 2.754 2.689 6.970 1.00 95.06 89 THR A CA 1
ATOM 701 C C . THR A 1 89 ? 1.985 3.130 8.211 1.00 95.06 89 THR A C 1
ATOM 703 O O . THR A 1 89 ? 1.045 3.902 8.076 1.00 95.06 89 THR A O 1
ATOM 706 N N . ILE A 1 90 ? 2.417 2.760 9.422 1.00 95.38 90 ILE A N 1
ATOM 707 C CA . ILE A 1 90 ? 1.781 3.237 10.662 1.00 95.38 90 ILE A CA 1
ATOM 708 C C . ILE A 1 90 ? 1.858 4.764 10.749 1.00 95.38 90 ILE A C 1
ATOM 710 O O . ILE A 1 90 ? 0.840 5.425 10.951 1.00 95.38 90 ILE A O 1
ATOM 714 N N . ASN A 1 91 ? 3.050 5.332 10.536 1.00 94.88 91 ASN A N 1
ATOM 715 C CA . ASN A 1 91 ? 3.243 6.779 10.589 1.00 94.88 91 ASN A CA 1
ATOM 716 C C . ASN A 1 91 ? 2.403 7.517 9.532 1.00 94.88 91 ASN A C 1
ATOM 718 O O . ASN A 1 91 ? 1.802 8.553 9.819 1.00 94.88 91 ASN A O 1
ATOM 722 N N . TYR A 1 92 ? 2.322 6.953 8.327 1.00 93.50 92 TYR A N 1
ATOM 723 C CA . TYR A 1 92 ? 1.480 7.463 7.255 1.00 93.50 92 TYR A CA 1
ATOM 724 C C . TYR A 1 92 ? 0.004 7.502 7.661 1.00 93.50 92 TYR A C 1
ATOM 726 O O . TYR A 1 92 ? -0.653 8.534 7.504 1.00 93.50 92 TYR A O 1
ATOM 734 N N . ILE A 1 93 ? -0.503 6.404 8.230 1.00 93.88 93 ILE A N 1
ATOM 735 C CA . ILE A 1 93 ? -1.900 6.286 8.656 1.00 93.88 93 ILE A CA 1
ATOM 736 C C . ILE A 1 93 ? -2.225 7.278 9.781 1.00 93.88 93 ILE A C 1
ATOM 738 O O . ILE A 1 93 ? -3.254 7.954 9.746 1.00 93.88 93 ILE A O 1
ATOM 742 N N . GLU A 1 94 ? -1.335 7.449 10.756 1.00 92.38 94 GLU A N 1
ATOM 743 C CA . GLU A 1 94 ? -1.515 8.457 11.808 1.00 92.38 94 GLU A CA 1
ATOM 744 C C . GLU A 1 94 ? -1.591 9.880 11.246 1.00 92.38 94 GLU A C 1
ATOM 746 O O . GLU A 1 94 ? -2.450 10.678 11.651 1.00 92.38 94 GLU A O 1
ATOM 751 N N . HIS A 1 95 ? -0.711 10.195 10.294 1.00 90.94 95 HIS A N 1
ATOM 752 C CA . HIS A 1 95 ? -0.690 11.490 9.633 1.00 90.94 95 HIS A CA 1
ATOM 753 C C . HIS A 1 95 ? -1.975 11.726 8.829 1.00 90.94 95 HIS A C 1
ATOM 755 O O . HIS A 1 95 ? -2.640 12.743 9.039 1.00 90.94 95 HIS A O 1
ATOM 761 N N . ILE A 1 96 ? -2.373 10.789 7.959 1.00 88.94 96 ILE A N 1
ATOM 762 C CA . ILE A 1 96 ? -3.553 10.959 7.098 1.00 88.94 96 ILE A CA 1
ATOM 763 C C . ILE A 1 96 ? -4.850 11.039 7.909 1.00 88.94 96 ILE A C 1
ATOM 765 O O . ILE A 1 96 ? -5.709 11.862 7.591 1.00 88.94 96 ILE A O 1
ATOM 769 N N . VAL A 1 97 ? -4.978 10.274 8.998 1.00 89.56 97 VAL A N 1
ATOM 770 C CA . VAL A 1 97 ? -6.126 10.372 9.913 1.00 89.56 97 VAL A CA 1
ATOM 771 C C . VAL A 1 97 ? -6.191 11.763 10.545 1.00 89.56 97 VAL A C 1
ATOM 773 O O . VAL A 1 97 ? -7.227 12.428 10.474 1.00 89.56 97 VAL A O 1
ATOM 776 N N . THR A 1 98 ? -5.075 12.238 11.106 1.00 88.25 98 THR A N 1
ATOM 777 C CA . THR A 1 98 ? -4.983 13.565 11.743 1.00 88.25 98 THR A CA 1
ATOM 778 C C . THR A 1 98 ? -5.349 14.682 10.766 1.00 88.25 98 THR A C 1
ATOM 780 O O . THR A 1 98 ? -6.073 15.625 11.093 1.00 88.25 98 THR A O 1
ATOM 783 N N . GLU A 1 99 ? -4.857 14.570 9.543 1.00 84.06 99 GLU A N 1
ATOM 784 C CA . GLU A 1 99 ? -5.111 15.509 8.466 1.00 84.06 99 GLU A CA 1
ATOM 785 C C . GLU A 1 99 ? -6.574 15.482 7.978 1.00 84.06 99 GLU A C 1
ATOM 787 O O . GLU A 1 99 ? -7.210 16.537 7.854 1.00 84.06 99 GLU A O 1
ATOM 792 N N . LYS A 1 100 ? -7.169 14.296 7.795 1.00 84.06 100 LYS A N 1
ATOM 793 C CA . LYS A 1 100 ? -8.595 14.141 7.446 1.00 84.06 100 LYS A CA 1
ATOM 794 C C . LYS A 1 100 ? -9.508 14.732 8.528 1.00 84.06 100 LYS A C 1
ATOM 796 O O . LYS A 1 100 ? -10.493 15.409 8.210 1.00 84.06 100 LYS A O 1
ATOM 801 N N . GLU A 1 101 ? -9.154 14.577 9.802 1.00 83.06 101 GLU A N 1
ATOM 802 C CA . GLU A 1 101 ? -9.875 15.211 10.912 1.00 83.06 101 GLU A CA 1
ATOM 803 C C . GLU A 1 101 ? -9.805 16.749 10.880 1.00 83.06 101 GLU A C 1
ATOM 805 O O . GLU A 1 101 ? -10.799 17.417 11.195 1.00 83.06 101 GLU A O 1
ATOM 810 N N . LYS A 1 102 ? -8.665 17.334 10.481 1.00 80.81 102 LYS A N 1
ATOM 811 C CA . LYS A 1 102 ? -8.510 18.796 10.328 1.00 80.81 102 LYS A CA 1
ATOM 812 C C . LYS A 1 102 ? -9.390 19.344 9.203 1.00 80.81 102 LYS A C 1
ATOM 814 O O . LYS A 1 102 ? -10.055 20.367 9.398 1.00 80.81 102 LYS A O 1
ATOM 819 N N . VAL A 1 103 ? -9.451 18.654 8.062 1.00 74.00 103 VAL A N 1
ATOM 820 C CA . VAL A 1 103 ? -10.293 19.041 6.912 1.00 74.00 103 VAL A CA 1
ATOM 821 C C . VAL A 1 103 ? -11.781 18.995 7.275 1.00 74.00 103 VAL A C 1
ATOM 823 O O . VAL A 1 103 ? -12.532 19.925 6.958 1.00 74.00 103 VAL A O 1
ATOM 826 N N . SER A 1 104 ? -12.211 17.973 8.023 1.00 69.25 104 SER A N 1
ATOM 827 C CA . SER A 1 104 ? -13.604 17.845 8.476 1.00 69.25 104 SER A CA 1
ATOM 828 C C . SER A 1 104 ? -14.063 18.999 9.386 1.00 69.25 104 SER A C 1
ATOM 830 O O . SER A 1 104 ? -15.266 19.247 9.495 1.00 69.25 104 SER A O 1
ATOM 832 N N . LYS A 1 105 ? -13.141 19.735 10.024 1.00 68.69 105 LYS A N 1
ATOM 833 C CA . LYS A 1 105 ? -13.433 20.821 10.984 1.00 68.69 105 LYS A CA 1
ATOM 834 C C . LYS A 1 105 ? -13.576 22.225 10.352 1.00 68.69 105 LYS A C 1
ATOM 836 O O . LYS A 1 105 ? -13.520 23.215 11.070 1.00 68.69 105 LYS A O 1
ATOM 841 N N . LYS A 1 106 ? -13.863 22.330 9.042 1.00 57.47 106 LYS A N 1
ATOM 842 C CA . LYS A 1 106 ? -14.141 23.580 8.274 1.00 57.47 106 LYS A CA 1
ATOM 843 C C . LYS A 1 106 ? -12.947 24.498 7.946 1.00 57.47 106 LYS A C 1
ATOM 845 O O . LYS A 1 106 ? -13.172 25.597 7.438 1.00 57.47 106 LYS A O 1
ATOM 850 N N . ASN A 1 107 ? -11.697 24.062 8.093 1.00 54.31 107 ASN A N 1
ATOM 851 C CA . ASN A 1 107 ? -10.554 24.809 7.548 1.00 54.31 107 ASN A CA 1
ATOM 852 C C . ASN A 1 107 ? -10.354 24.481 6.058 1.00 54.31 107 ASN A C 1
ATOM 854 O O . ASN A 1 107 ? -9.529 23.654 5.687 1.00 54.31 107 ASN A O 1
ATOM 858 N N . LYS A 1 108 ? -11.124 25.152 5.190 1.00 54.72 108 LYS A N 1
ATOM 859 C CA . LYS A 1 108 ? -11.118 24.986 3.719 1.00 54.72 108 LYS A CA 1
ATOM 860 C C . LYS A 1 108 ? -9.818 25.414 3.009 1.00 54.72 108 LYS A C 1
ATOM 862 O O . LYS A 1 108 ? -9.759 25.345 1.787 1.00 54.72 108 LYS A O 1
ATOM 867 N N . ASN A 1 109 ? -8.789 25.846 3.738 1.00 51.91 109 ASN A N 1
ATOM 868 C CA . ASN A 1 109 ? -7.594 26.462 3.147 1.00 51.91 109 ASN A CA 1
ATOM 869 C C . ASN A 1 109 ? -6.419 25.490 2.948 1.00 51.91 109 ASN A C 1
ATOM 871 O O . ASN A 1 109 ? -5.368 25.907 2.477 1.00 51.91 109 ASN A O 1
ATOM 875 N N . GLY A 1 110 ? -6.590 24.207 3.268 1.00 54.22 110 GLY A N 1
ATOM 876 C CA . GLY A 1 110 ? -5.599 23.165 3.011 1.00 54.22 110 GLY A CA 1
ATOM 877 C C . GLY A 1 110 ? -6.296 21.932 2.465 1.00 54.22 110 GLY A C 1
ATOM 878 O O . GLY A 1 110 ? -6.570 20.993 3.203 1.00 54.22 110 GLY A O 1
ATOM 879 N N . MET A 1 111 ? -6.667 21.965 1.187 1.00 54.75 111 MET A N 1
ATOM 880 C CA . MET A 1 111 ? -7.175 20.780 0.507 1.00 54.75 111 MET A CA 1
ATOM 881 C C . MET A 1 111 ? -5.972 19.868 0.273 1.00 54.75 111 MET A C 1
ATOM 883 O O . MET A 1 111 ? -5.133 20.157 -0.577 1.00 54.75 111 MET A O 1
ATOM 887 N N . ILE A 1 112 ? -5.835 18.835 1.100 1.00 55.44 112 ILE A N 1
ATOM 888 C CA . ILE A 1 112 ? -4.718 17.895 1.016 1.00 55.44 112 ILE A CA 1
ATOM 889 C C . ILE A 1 112 ? -4.808 17.191 -0.323 1.00 55.44 112 ILE A C 1
ATOM 891 O O . ILE A 1 112 ? -5.771 16.492 -0.638 1.00 55.44 112 ILE A O 1
ATOM 895 N N . PHE A 1 113 ? -3.828 17.513 -1.150 1.00 54.06 113 PHE A N 1
ATOM 896 C CA . PHE A 1 113 ? -3.785 17.176 -2.551 1.00 54.06 113 PHE A CA 1
ATOM 897 C C . PHE A 1 113 ? -3.006 15.864 -2.692 1.00 54.06 113 PHE A C 1
ATOM 899 O O . PHE A 1 113 ? -1.790 15.851 -2.555 1.00 54.06 113 PHE A O 1
ATOM 906 N N . SER A 1 114 ? -3.745 14.790 -2.990 1.00 55.75 114 SER A N 1
ATOM 907 C CA . SER A 1 114 ? -3.311 13.408 -3.285 1.00 55.75 114 SER A CA 1
ATOM 908 C C . SER A 1 114 ? -2.834 12.531 -2.116 1.00 55.75 114 SER A C 1
ATOM 910 O O . SER A 1 114 ? -1.736 12.692 -1.600 1.00 55.75 114 SER A O 1
ATOM 912 N N . ASP A 1 115 ? -3.653 11.516 -1.816 1.00 68.06 115 ASP A N 1
ATOM 913 C CA . ASP A 1 115 ? -3.431 10.386 -0.886 1.00 68.06 115 ASP A CA 1
ATOM 914 C C . ASP A 1 115 ? -2.571 9.264 -1.538 1.00 68.06 115 ASP A C 1
ATOM 916 O O . ASP A 1 115 ? -2.036 8.384 -0.879 1.00 68.06 115 ASP A O 1
ATOM 920 N N . ASP A 1 116 ? -2.379 9.298 -2.864 1.00 79.94 116 ASP A N 1
ATOM 921 C CA . ASP A 1 116 ? -1.755 8.176 -3.590 1.00 79.94 116 ASP A CA 1
ATOM 922 C C . ASP A 1 116 ? -0.221 8.274 -3.680 1.00 79.94 116 ASP A C 1
ATOM 924 O O . ASP A 1 116 ? 0.448 7.309 -4.046 1.00 79.94 116 ASP A O 1
ATOM 928 N N . GLY A 1 117 ? 0.365 9.441 -3.381 1.00 85.56 117 GLY A N 1
ATOM 929 C CA . GLY A 1 117 ? 1.796 9.697 -3.599 1.00 85.56 117 GLY A CA 1
ATOM 930 C C . GLY A 1 117 ? 2.704 8.796 -2.762 1.00 85.56 117 GLY A C 1
ATOM 931 O O . GLY A 1 117 ? 3.724 8.315 -3.254 1.00 85.56 117 GLY A O 1
ATOM 932 N N . PHE A 1 118 ? 2.298 8.514 -1.522 1.00 90.00 118 PHE A N 1
ATOM 933 C CA . PHE A 1 118 ? 3.011 7.587 -0.647 1.00 90.00 118 PHE A CA 1
ATOM 934 C C . PHE A 1 118 ? 2.978 6.158 -1.201 1.00 90.00 118 PHE A C 1
ATOM 936 O O . PHE A 1 118 ? 4.030 5.540 -1.353 1.00 90.00 118 PHE A O 1
ATOM 943 N N . ALA A 1 119 ? 1.797 5.662 -1.581 1.00 91.19 119 ALA A N 1
ATOM 944 C CA . ALA A 1 119 ? 1.642 4.318 -2.134 1.00 91.19 119 ALA A CA 1
ATOM 945 C C . ALA A 1 119 ? 2.420 4.139 -3.449 1.00 91.19 119 ALA A C 1
ATOM 947 O O . ALA A 1 119 ? 3.129 3.147 -3.621 1.00 91.19 119 ALA A O 1
ATOM 948 N N . ILE A 1 120 ? 2.359 5.123 -4.353 1.00 88.19 120 ILE A N 1
ATOM 949 C CA . ILE A 1 120 ? 3.124 5.103 -5.608 1.00 88.19 120 ILE A CA 1
ATOM 950 C C . ILE A 1 120 ? 4.632 5.107 -5.323 1.00 88.19 120 ILE A C 1
ATOM 952 O O . ILE A 1 120 ? 5.361 4.333 -5.937 1.00 88.19 120 ILE A O 1
ATOM 956 N N . GLY A 1 121 ? 5.105 5.929 -4.381 1.00 89.81 121 GLY A N 1
ATOM 957 C CA . GLY A 1 121 ? 6.524 6.003 -4.021 1.00 89.81 121 GLY A CA 1
ATOM 958 C C . GLY A 1 121 ? 7.061 4.714 -3.394 1.00 89.81 121 GLY A C 1
ATOM 959 O O . GLY A 1 121 ? 8.126 4.239 -3.784 1.00 89.81 121 GLY A O 1
ATOM 960 N N . VAL A 1 122 ? 6.307 4.111 -2.471 1.00 92.69 122 VAL A N 1
ATOM 961 C CA . VAL A 1 122 ? 6.651 2.806 -1.878 1.00 92.69 122 VAL A CA 1
ATOM 962 C C . VAL A 1 122 ? 6.713 1.731 -2.958 1.00 92.69 122 VAL A C 1
ATOM 964 O O . VAL A 1 122 ? 7.690 0.989 -3.033 1.00 92.69 122 VAL A O 1
ATOM 967 N N . THR A 1 123 ? 5.710 1.685 -3.834 1.00 91.06 123 THR A N 1
ATOM 968 C CA . THR A 1 123 ? 5.653 0.697 -4.917 1.00 91.06 123 THR A CA 1
ATOM 969 C C . THR A 1 123 ? 6.790 0.885 -5.917 1.00 91.06 123 THR A C 1
ATOM 971 O O . THR A 1 123 ? 7.385 -0.096 -6.356 1.00 91.06 123 THR A O 1
ATOM 974 N N . TYR A 1 124 ? 7.145 2.131 -6.237 1.00 90.50 124 TYR A N 1
ATOM 975 C CA . TYR A 1 124 ? 8.298 2.443 -7.075 1.00 90.50 124 TYR A CA 1
ATOM 976 C C . TYR A 1 124 ? 9.594 1.893 -6.470 1.00 90.50 124 TYR A C 1
ATOM 978 O O . TYR A 1 124 ? 10.322 1.177 -7.148 1.00 90.50 124 TYR A O 1
ATOM 986 N N . LEU A 1 125 ? 9.860 2.164 -5.187 1.00 91.50 125 LEU A N 1
ATOM 987 C CA . LEU A 1 125 ? 11.072 1.679 -4.515 1.00 91.50 125 LEU A CA 1
ATOM 988 C C . LEU A 1 125 ? 11.126 0.148 -4.445 1.00 91.50 125 LEU A C 1
ATOM 990 O O . LEU A 1 125 ? 12.175 -0.433 -4.717 1.00 91.50 125 LEU A O 1
ATOM 994 N N . LEU A 1 126 ? 9.998 -0.504 -4.147 1.00 91.69 126 LEU A N 1
ATOM 995 C CA . LEU A 1 126 ? 9.895 -1.967 -4.179 1.00 91.69 126 LEU A CA 1
ATOM 996 C C . LEU A 1 126 ? 10.165 -2.535 -5.578 1.00 91.69 126 LEU A C 1
ATOM 998 O O . LEU A 1 126 ? 10.818 -3.568 -5.696 1.0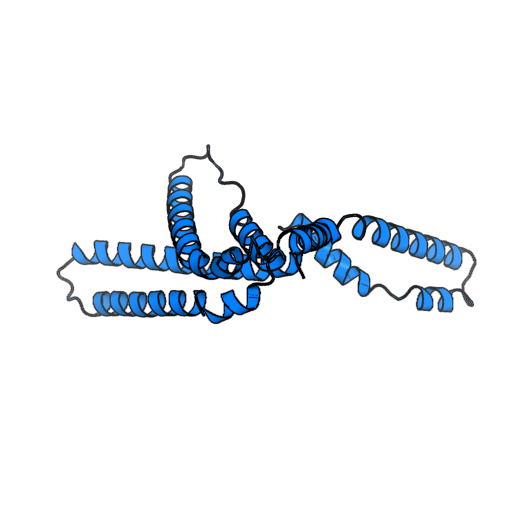0 91.69 126 LEU A O 1
ATOM 1002 N N . SER A 1 127 ? 9.717 -1.842 -6.628 1.00 90.06 127 SER A N 1
ATOM 1003 C CA . SER A 1 127 ? 9.914 -2.263 -8.021 1.00 90.06 127 SER A CA 1
ATOM 1004 C C . SER A 1 127 ? 11.357 -2.071 -8.482 1.00 90.06 127 SER A C 1
ATOM 1006 O O . SER A 1 127 ? 11.933 -2.976 -9.072 1.00 90.06 127 SER A O 1
ATOM 1008 N N . VAL A 1 128 ? 11.977 -0.932 -8.158 1.00 90.56 128 VAL A N 1
ATOM 1009 C CA . VAL A 1 128 ? 13.385 -0.645 -8.488 1.00 90.56 128 VAL A CA 1
ATOM 1010 C C . VAL A 1 128 ? 14.330 -1.664 -7.853 1.00 90.56 128 VAL A C 1
ATOM 1012 O O . VAL A 1 128 ? 15.290 -2.097 -8.489 1.00 90.56 128 VAL A O 1
ATOM 1015 N N . LEU A 1 129 ? 14.063 -2.038 -6.600 1.00 89.75 129 LEU A N 1
ATOM 1016 C CA . LEU A 1 129 ? 14.905 -2.957 -5.833 1.00 89.75 129 LEU A CA 1
ATOM 1017 C C . LEU A 1 129 ? 14.515 -4.431 -6.009 1.00 89.75 129 LEU A C 1
ATOM 1019 O O . LEU A 1 129 ? 15.204 -5.296 -5.475 1.00 89.75 129 LEU A O 1
ATOM 1023 N N . ASN A 1 130 ? 13.429 -4.709 -6.737 1.00 89.62 130 ASN A N 1
ATOM 1024 C CA . ASN A 1 130 ? 12.847 -6.039 -6.902 1.00 89.62 130 ASN A CA 1
ATOM 1025 C C . ASN A 1 130 ? 12.609 -6.762 -5.558 1.00 89.62 130 ASN A C 1
ATOM 1027 O O . ASN A 1 130 ? 13.037 -7.896 -5.377 1.00 89.62 130 ASN A O 1
ATOM 1031 N N . LEU A 1 131 ? 11.954 -6.073 -4.615 1.00 91.31 131 LEU A N 1
ATOM 1032 C CA . LEU A 1 131 ? 11.715 -6.550 -3.241 1.00 91.31 131 LEU A CA 1
ATOM 1033 C C . LEU A 1 131 ? 10.238 -6.851 -2.930 1.00 91.31 131 LEU A C 1
ATOM 1035 O O . LEU A 1 131 ? 9.806 -6.807 -1.773 1.00 91.31 131 LEU A O 1
ATOM 1039 N N . HIS A 1 132 ? 9.420 -7.056 -3.965 1.00 89.62 132 HIS A N 1
ATOM 1040 C CA . HIS A 1 132 ? 7.983 -7.287 -3.787 1.00 89.62 132 HIS A CA 1
ATOM 1041 C C . HIS A 1 132 ? 7.712 -8.579 -3.016 1.00 89.62 132 HIS A C 1
ATOM 1043 O O . HIS A 1 132 ? 6.910 -8.560 -2.086 1.00 89.62 132 HIS A O 1
ATOM 1049 N N . ASP A 1 133 ? 8.417 -9.664 -3.337 1.00 90.88 133 ASP A N 1
ATOM 1050 C CA . ASP A 1 133 ? 8.227 -10.964 -2.685 1.00 90.88 133 ASP A CA 1
ATOM 1051 C C . ASP A 1 133 ? 8.634 -10.923 -1.205 1.00 90.88 133 ASP A C 1
ATOM 1053 O O . ASP A 1 133 ? 7.931 -11.448 -0.339 1.00 90.88 133 ASP A O 1
ATOM 1057 N N . GLU A 1 134 ? 9.738 -10.243 -0.886 1.00 92.31 134 GLU A N 1
ATOM 1058 C CA . GLU A 1 134 ? 10.194 -10.034 0.486 1.00 92.31 134 GLU A CA 1
ATOM 1059 C C . GLU A 1 134 ? 9.171 -9.238 1.294 1.00 92.31 134 GLU A C 1
ATOM 1061 O O . GLU A 1 134 ? 8.922 -9.566 2.455 1.00 92.31 134 GLU A O 1
ATOM 1066 N N . PHE A 1 135 ? 8.555 -8.217 0.695 1.00 92.50 135 PHE A N 1
ATOM 1067 C CA . PHE A 1 135 ? 7.506 -7.451 1.359 1.00 92.50 135 PHE A CA 1
ATOM 1068 C C . PHE A 1 135 ? 6.225 -8.270 1.567 1.00 92.50 135 PHE A C 1
ATOM 1070 O O . PHE A 1 135 ? 5.683 -8.269 2.673 1.00 92.50 135 PHE A O 1
ATOM 1077 N N . GLU A 1 136 ? 5.763 -9.006 0.553 1.00 91.44 136 GLU A N 1
ATOM 1078 C CA . GLU A 1 136 ? 4.577 -9.870 0.661 1.00 91.44 136 GLU A CA 1
ATOM 1079 C C . GLU A 1 136 ? 4.776 -10.981 1.705 1.00 91.44 136 GLU A C 1
ATOM 1081 O O . GLU A 1 136 ? 3.856 -11.290 2.464 1.00 91.44 136 GLU A O 1
ATOM 1086 N N . SER A 1 137 ? 5.999 -11.510 1.840 1.00 94.38 137 SER A N 1
ATOM 1087 C CA . SER A 1 137 ? 6.328 -12.533 2.844 1.00 94.38 137 SER A CA 1
ATOM 1088 C C . SER A 1 137 ? 6.122 -12.081 4.296 1.00 94.38 137 SER A C 1
ATOM 1090 O O . SER A 1 137 ? 5.987 -12.917 5.193 1.00 94.38 137 SER A O 1
ATOM 1092 N N . LEU A 1 138 ? 6.074 -10.766 4.547 1.00 93.12 138 LEU A N 1
ATOM 1093 C CA . LEU A 1 138 ? 5.811 -10.220 5.878 1.00 93.12 138 LEU A CA 1
ATOM 1094 C C . LEU A 1 138 ? 4.351 -10.388 6.306 1.00 93.12 138 LEU A C 1
ATOM 1096 O O . LEU A 1 138 ? 4.072 -10.265 7.499 1.00 93.12 138 LEU A O 1
ATOM 1100 N N . HIS A 1 139 ? 3.421 -10.606 5.366 1.00 94.25 139 HIS A N 1
ATOM 1101 C CA . HIS A 1 139 ? 1.979 -10.643 5.642 1.00 94.25 139 HIS A CA 1
ATOM 1102 C C . HIS A 1 139 ? 1.523 -9.455 6.509 1.00 94.25 139 HIS A C 1
ATOM 1104 O O . HIS A 1 139 ? 0.720 -9.589 7.440 1.00 94.25 139 HIS A O 1
ATOM 1110 N N . TRP A 1 140 ? 2.100 -8.275 6.248 1.00 95.19 140 TRP A N 1
ATOM 1111 C CA . TRP A 1 140 ? 1.944 -7.106 7.113 1.00 95.19 140 TRP A CA 1
ATOM 1112 C C . TRP A 1 140 ? 0.485 -6.651 7.182 1.00 95.19 140 TRP A C 1
ATOM 1114 O O . TRP A 1 140 ? -0.067 -6.505 8.270 1.00 95.19 140 TRP A O 1
ATOM 1124 N N . PHE A 1 141 ? -0.162 -6.487 6.027 1.00 94.25 141 PHE A N 1
ATOM 1125 C CA . PHE A 1 141 ? -1.558 -6.052 5.962 1.00 94.25 141 PHE A CA 1
ATOM 1126 C C . PHE A 1 141 ? -2.525 -7.084 6.550 1.00 94.25 141 PHE A C 1
ATOM 1128 O O . PHE A 1 141 ? -3.466 -6.693 7.237 1.00 94.25 141 PHE A O 1
ATOM 1135 N N . ASP A 1 142 ? -2.254 -8.382 6.377 1.00 95.12 142 ASP A N 1
ATOM 1136 C CA . ASP A 1 142 ? -3.038 -9.452 7.006 1.00 95.12 142 ASP A CA 1
ATOM 1137 C C . ASP A 1 142 ? -2.937 -9.381 8.536 1.00 95.12 142 ASP A C 1
ATOM 1139 O O . ASP A 1 142 ? -3.940 -9.471 9.247 1.00 95.12 142 ASP A O 1
ATOM 1143 N N . SER A 1 143 ? -1.720 -9.165 9.046 1.00 95.62 143 SER A N 1
ATOM 1144 C CA . SER A 1 143 ? -1.446 -9.036 10.480 1.00 95.62 143 SER A CA 1
ATOM 1145 C C . SER A 1 143 ? -2.142 -7.815 11.082 1.00 95.62 143 SER A C 1
ATOM 1147 O O . SER A 1 143 ? -2.749 -7.910 12.149 1.00 95.62 143 SER A O 1
ATOM 1149 N N . VAL A 1 144 ? -2.095 -6.679 10.381 1.00 95.44 144 VAL A N 1
ATOM 1150 C CA . VAL A 1 144 ? -2.776 -5.443 10.784 1.00 95.44 144 VAL A CA 1
ATOM 1151 C C . VAL A 1 144 ? -4.291 -5.630 10.795 1.00 95.44 144 VAL A C 1
ATOM 1153 O O . VAL A 1 144 ? -4.940 -5.265 11.775 1.00 95.44 144 VAL A O 1
ATOM 1156 N N . ASN A 1 145 ? -4.859 -6.223 9.744 1.00 94.50 145 ASN A N 1
ATOM 1157 C CA . ASN A 1 145 ? -6.300 -6.436 9.665 1.00 94.50 145 ASN A CA 1
ATOM 1158 C C . ASN A 1 145 ? -6.791 -7.357 10.791 1.00 94.50 145 ASN A C 1
ATOM 1160 O O . ASN A 1 145 ? -7.737 -7.015 11.497 1.00 94.50 145 ASN A O 1
ATOM 1164 N N . LYS A 1 146 ? -6.074 -8.461 11.036 1.00 95.81 146 LYS A N 1
ATOM 1165 C CA . LYS A 1 146 ? -6.370 -9.376 12.142 1.00 95.81 146 LYS A CA 1
ATOM 1166 C C . LYS A 1 146 ? -6.327 -8.677 13.505 1.00 95.81 146 LYS A C 1
ATOM 1168 O O . LYS A 1 146 ? -7.230 -8.872 14.311 1.00 95.81 146 LYS A O 1
ATOM 1173 N N . MET A 1 147 ? -5.306 -7.855 13.756 1.00 95.56 147 MET A N 1
ATOM 1174 C CA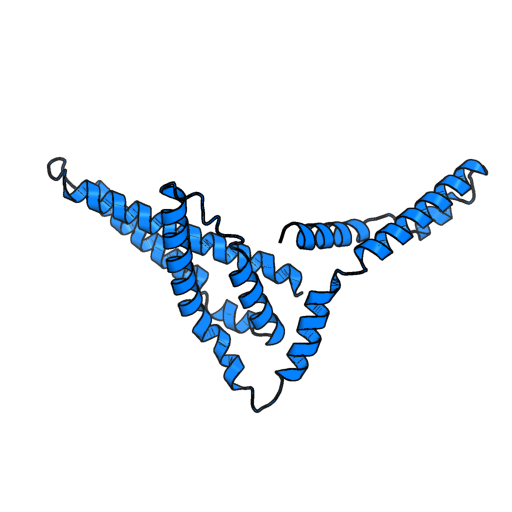 . MET A 1 147 ? -5.190 -7.096 15.007 1.00 95.56 147 MET A CA 1
ATOM 1175 C C . MET A 1 147 ? -6.393 -6.162 15.208 1.00 95.56 147 MET A C 1
ATOM 1177 O O . MET A 1 147 ? -6.989 -6.150 16.284 1.00 95.56 147 MET A O 1
ATOM 1181 N N . TYR A 1 148 ? -6.780 -5.411 14.171 1.00 94.25 148 TYR A N 1
ATOM 1182 C CA . TYR A 1 148 ? -7.935 -4.515 14.246 1.00 94.25 148 TYR A CA 1
ATOM 1183 C C . TYR A 1 148 ? -9.264 -5.268 14.400 1.00 94.25 148 TYR A C 1
ATOM 1185 O O . TYR A 1 148 ? -10.126 -4.794 15.136 1.00 94.25 148 TYR A O 1
ATOM 1193 N N . ASP A 1 149 ? -9.432 -6.427 13.757 1.00 93.88 149 ASP A N 1
ATOM 1194 C CA . ASP A 1 149 ? -10.615 -7.288 13.914 1.00 93.88 149 ASP A CA 1
ATOM 1195 C C . ASP A 1 149 ? -10.764 -7.804 15.353 1.00 93.88 149 ASP A C 1
ATOM 1197 O O . ASP A 1 149 ? -11.856 -7.759 15.925 1.00 93.88 149 ASP A O 1
ATOM 1201 N N . GLU A 1 150 ? -9.670 -8.277 15.955 1.00 94.38 150 GLU A N 1
ATOM 1202 C CA . GLU A 1 150 ? -9.657 -8.764 17.339 1.00 94.38 150 GLU A CA 1
ATOM 1203 C C . GLU A 1 150 ? -9.968 -7.636 18.337 1.00 94.38 150 GLU A C 1
ATOM 1205 O O . GLU A 1 150 ? -10.764 -7.820 19.264 1.00 94.38 150 GLU A O 1
ATOM 1210 N N . GLU A 1 151 ? -9.393 -6.447 18.134 1.00 91.81 151 GLU A N 1
ATOM 1211 C CA . GLU A 1 151 ? -9.637 -5.280 18.989 1.00 91.81 151 GLU A CA 1
ATOM 1212 C C . GLU A 1 151 ? -11.069 -4.735 18.832 1.00 91.81 151 GLU A C 1
ATOM 1214 O O . GLU A 1 151 ? -11.709 -4.359 19.819 1.00 91.81 151 GLU A O 1
ATOM 1219 N N . GLU A 1 152 ? -11.615 -4.755 17.613 1.00 90.25 152 GLU A N 1
ATOM 1220 C CA . GLU A 1 152 ? -13.001 -4.372 17.332 1.00 90.25 152 GLU A CA 1
ATOM 1221 C C . GLU A 1 152 ? -13.981 -5.291 18.074 1.00 90.25 152 GLU A C 1
ATOM 1223 O O . GLU A 1 152 ? -14.851 -4.803 18.802 1.00 90.25 152 GLU A O 1
ATOM 1228 N N . GLN A 1 153 ? -13.790 -6.611 17.978 1.00 89.69 153 GLN A N 1
ATOM 1229 C CA . GLN A 1 153 ? -14.619 -7.602 18.675 1.00 89.69 153 GLN A CA 1
ATOM 1230 C C . GLN A 1 153 ? -14.545 -7.458 20.199 1.00 89.69 153 GLN A C 1
ATOM 1232 O O . GLN A 1 153 ? -15.564 -7.571 20.890 1.00 89.69 153 GLN A O 1
ATOM 1237 N N . LEU A 1 154 ? -13.354 -7.176 20.738 1.00 89.25 154 LEU A N 1
ATOM 1238 C CA . LEU A 1 154 ? -13.167 -6.965 22.170 1.00 89.25 154 LEU A CA 1
ATOM 1239 C C . LEU A 1 154 ? -13.992 -5.770 22.667 1.00 89.25 154 LEU A C 1
ATOM 1241 O O . LEU A 1 154 ? -14.734 -5.906 23.642 1.00 89.25 154 LEU A O 1
ATOM 1245 N N . ILE A 1 155 ? -13.917 -4.625 21.984 1.00 85.75 155 ILE A N 1
ATOM 1246 C CA . ILE A 1 155 ? -14.651 -3.413 22.378 1.00 85.75 155 ILE A CA 1
ATOM 1247 C C . ILE A 1 155 ? -16.166 -3.606 22.207 1.00 85.75 155 ILE A C 1
ATOM 1249 O O . ILE A 1 155 ? -16.944 -3.174 23.062 1.00 85.75 155 ILE A O 1
ATOM 1253 N N . GLU A 1 156 ? -16.609 -4.287 21.148 1.00 85.12 156 GLU A N 1
ATOM 1254 C CA . GLU A 1 156 ? -18.033 -4.584 20.936 1.00 85.12 156 GLU A CA 1
ATOM 1255 C C . GLU A 1 156 ? -18.600 -5.512 22.022 1.00 85.12 156 GLU A C 1
ATOM 1257 O O . GLU A 1 156 ? -19.707 -5.278 22.514 1.00 85.12 156 GLU A O 1
ATOM 1262 N N . SER A 1 157 ? -17.826 -6.505 22.472 1.00 85.31 157 SER A N 1
ATOM 1263 C CA . SER A 1 157 ? -18.226 -7.378 23.585 1.00 85.31 157 SER A CA 1
ATOM 1264 C C . SER A 1 157 ? -18.371 -6.619 24.912 1.00 85.31 157 SER A C 1
ATOM 1266 O O . SER A 1 157 ? -19.301 -6.882 25.678 1.00 85.31 157 SER A O 1
ATOM 1268 N N . GLN A 1 158 ? -17.504 -5.632 25.162 1.00 83.00 158 GLN A N 1
ATOM 1269 C CA . GLN A 1 158 ? -17.564 -4.774 26.349 1.00 83.00 158 GLN A CA 1
ATOM 1270 C C . GLN A 1 158 ? -18.797 -3.863 26.322 1.00 83.00 158 GLN A C 1
ATOM 1272 O O . GLN A 1 158 ? -19.491 -3.747 27.329 1.00 83.00 158 GLN A O 1
ATOM 1277 N N . LEU A 1 159 ? -19.124 -3.293 25.158 1.00 76.56 159 LEU A N 1
ATOM 1278 C CA . LEU A 1 159 ? -20.335 -2.486 24.960 1.00 76.56 159 LEU A CA 1
ATOM 1279 C C . LEU A 1 159 ? -21.628 -3.296 25.152 1.00 76.56 159 LEU A C 1
ATOM 1281 O O . LEU A 1 159 ? -22.624 -2.755 25.627 1.00 76.56 159 LEU A O 1
ATOM 1285 N N . ALA A 1 160 ? -21.631 -4.583 24.792 1.00 75.62 160 ALA A N 1
ATOM 1286 C CA . ALA A 1 160 ? -22.792 -5.462 24.953 1.00 75.62 160 ALA A CA 1
ATOM 1287 C C . ALA A 1 160 ? -22.985 -5.982 26.394 1.00 75.62 160 ALA A C 1
ATOM 1289 O O . ALA A 1 160 ? -24.090 -6.395 26.749 1.00 75.62 160 ALA A O 1
ATOM 1290 N N . GLY A 1 161 ? -21.925 -5.989 27.212 1.00 69.19 161 GLY A N 1
ATOM 1291 C CA . GLY A 1 161 ? -21.919 -6.547 28.569 1.00 69.19 161 GLY A CA 1
ATOM 1292 C C . GLY A 1 161 ? -22.206 -5.559 29.710 1.00 69.19 161 GLY A C 1
ATOM 1293 O O . GLY A 1 161 ? -22.396 -6.005 30.843 1.00 69.19 161 GLY A O 1
ATOM 1294 N N . GLU A 1 162 ? -22.236 -4.244 29.463 1.00 61.28 162 GLU A N 1
ATOM 1295 C CA . GLU A 1 162 ? -22.429 -3.239 30.522 1.00 61.28 162 GLU A CA 1
ATOM 1296 C C . GLU A 1 162 ? -23.918 -3.014 30.891 1.00 61.28 162 GLU A C 1
ATOM 1298 O O . GLU A 1 162 ? -24.748 -2.734 30.021 1.00 61.28 162 GLU A O 1
ATOM 1303 N N . PRO A 1 163 ? -24.298 -3.082 32.187 1.00 56.78 163 PRO A N 1
ATOM 1304 C CA . PRO A 1 163 ? -25.634 -2.701 32.645 1.00 56.78 163 PRO A CA 1
ATOM 1305 C C . PRO A 1 163 ? -25.867 -1.179 32.532 1.00 56.78 163 PRO A C 1
ATOM 1307 O O . PRO A 1 163 ? -24.968 -0.380 32.776 1.00 56.78 163 PRO A O 1
ATOM 1310 N N . ASN A 1 164 ? -27.112 -0.795 32.218 1.00 56.66 164 ASN A N 1
ATOM 1311 C CA . ASN A 1 164 ? -27.627 0.539 31.827 1.00 56.66 164 ASN A CA 1
ATOM 1312 C C . ASN A 1 164 ? -27.231 1.798 32.653 1.00 56.66 164 ASN A C 1
ATOM 1314 O O . ASN A 1 164 ? -27.665 2.898 32.298 1.00 56.66 164 ASN A O 1
ATOM 1318 N N . ASP A 1 165 ? -26.453 1.698 33.733 1.00 51.84 165 ASP A N 1
ATOM 1319 C CA . ASP A 1 165 ? -26.257 2.782 34.713 1.00 51.84 165 ASP A CA 1
ATOM 1320 C C . ASP A 1 165 ? -24.950 3.592 34.552 1.00 51.84 165 ASP A C 1
ATOM 1322 O O . ASP A 1 165 ? -24.738 4.582 35.253 1.00 51.84 165 ASP A O 1
ATOM 1326 N N . MET A 1 166 ? -24.083 3.254 33.587 1.00 52.78 166 MET A N 1
ATOM 1327 C CA . MET A 1 166 ? -22.763 3.890 33.419 1.00 52.78 166 MET A CA 1
ATOM 1328 C C . MET A 1 166 ? -22.667 4.797 32.172 1.00 52.78 166 MET A C 1
ATOM 1330 O O . MET A 1 166 ? -21.797 4.645 31.318 1.00 52.78 166 MET A O 1
ATOM 1334 N N . LYS A 1 167 ? -23.536 5.812 32.067 1.00 53.69 167 LYS A N 1
ATOM 1335 C CA . LYS A 1 167 ? -23.644 6.720 30.892 1.00 53.69 167 LYS A CA 1
ATOM 1336 C C . LYS A 1 167 ? -22.364 7.494 30.499 1.00 53.69 167 LYS A C 1
ATOM 1338 O O . LYS A 1 167 ? -22.333 8.095 29.428 1.00 53.69 167 LYS A O 1
ATOM 1343 N N . SER A 1 168 ? -21.329 7.523 31.345 1.00 54.59 168 SER A N 1
ATOM 1344 C CA . SER A 1 168 ? -20.066 8.236 31.074 1.00 54.59 168 SER A CA 1
ATOM 1345 C C . SER A 1 168 ? -18.993 7.353 30.410 1.00 54.59 168 SER A C 1
ATOM 1347 O O . SER A 1 168 ? -18.256 7.837 29.553 1.00 54.59 168 SER A O 1
ATOM 1349 N N . GLY A 1 169 ? -18.928 6.055 30.748 1.00 59.19 169 GLY A N 1
ATOM 1350 C CA . GLY A 1 169 ? -17.984 5.097 30.140 1.00 59.19 169 GLY A CA 1
ATOM 1351 C C . GLY A 1 169 ? -18.347 4.756 28.692 1.00 59.19 169 GLY A C 1
ATOM 1352 O O . GLY A 1 169 ? -17.484 4.712 27.814 1.00 59.19 169 GLY A O 1
ATOM 1353 N N . ASP A 1 170 ? -19.651 4.676 28.433 1.00 67.62 170 ASP A N 1
ATOM 1354 C CA . ASP A 1 170 ? -20.251 4.366 27.135 1.00 67.62 170 ASP A CA 1
ATOM 1355 C C . ASP A 1 170 ? -19.848 5.378 26.034 1.00 67.62 170 ASP A C 1
ATOM 1357 O O . ASP A 1 170 ? -19.571 5.015 24.891 1.00 67.62 170 ASP A O 1
ATOM 1361 N N . ASN A 1 171 ? -19.699 6.666 26.376 1.00 76.06 171 ASN A N 1
ATOM 1362 C CA . ASN A 1 171 ? -19.243 7.684 25.419 1.00 76.06 171 ASN A CA 1
ATOM 1363 C C . ASN A 1 171 ? -17.766 7.519 25.028 1.00 76.06 171 ASN A C 1
ATOM 1365 O O . ASN A 1 171 ? -17.420 7.733 23.865 1.00 76.06 171 ASN A O 1
ATOM 1369 N N . THR A 1 172 ? -16.902 7.128 25.965 1.00 81.44 172 THR A N 1
ATOM 1370 C CA . THR A 1 172 ? -15.473 6.907 25.698 1.00 81.44 172 THR A CA 1
ATOM 1371 C C . THR A 1 172 ? -15.277 5.674 24.821 1.00 81.44 172 THR A C 1
ATOM 1373 O O . THR A 1 172 ? -14.593 5.760 23.803 1.00 81.44 172 THR A O 1
ATOM 1376 N N . LEU A 1 173 ? -15.948 4.562 25.141 1.00 79.88 173 LEU A N 1
ATOM 1377 C CA . LEU A 1 173 ? -15.896 3.330 24.344 1.00 79.88 173 LEU A CA 1
ATOM 1378 C C . LEU A 1 173 ? -16.419 3.549 22.914 1.00 79.88 173 LEU A C 1
ATOM 1380 O O . LEU A 1 173 ? -15.784 3.127 21.945 1.00 79.88 173 LEU A O 1
ATOM 1384 N N . LYS A 1 174 ? -17.517 4.303 22.757 1.00 83.19 174 LYS A N 1
ATOM 1385 C CA . LYS A 1 174 ? -18.061 4.690 21.440 1.00 83.19 174 LYS A CA 1
ATOM 1386 C C . LYS A 1 174 ? -17.115 5.563 20.613 1.00 83.19 174 LYS A C 1
ATOM 1388 O O . LYS A 1 174 ? -17.137 5.492 19.383 1.00 83.19 174 LYS A O 1
ATOM 1393 N N . LEU A 1 175 ? -16.307 6.410 21.246 1.00 85.06 175 LEU A N 1
ATOM 1394 C CA . LEU A 1 175 ? -15.287 7.196 20.545 1.00 85.06 175 LEU A CA 1
ATOM 1395 C C . LEU A 1 175 ? -14.093 6.322 20.147 1.00 85.06 175 LEU A C 1
ATOM 1397 O O . LEU A 1 175 ? -13.625 6.432 19.013 1.00 85.06 175 LEU A O 1
ATOM 1401 N N . SER A 1 176 ? -13.659 5.421 21.031 1.00 85.31 176 SER A N 1
ATOM 1402 C CA . SER A 1 176 ? -12.570 4.477 20.764 1.00 85.31 176 SER A CA 1
ATOM 1403 C C . SER A 1 176 ? -12.882 3.565 19.581 1.00 85.31 176 SER A C 1
ATOM 1405 O O . SER A 1 176 ? -12.083 3.501 18.651 1.00 85.31 176 SER A O 1
ATOM 1407 N N . ILE A 1 177 ? -14.071 2.952 19.535 1.00 87.88 177 ILE A N 1
ATOM 1408 C CA . ILE A 1 177 ? -14.452 2.076 18.415 1.00 87.88 17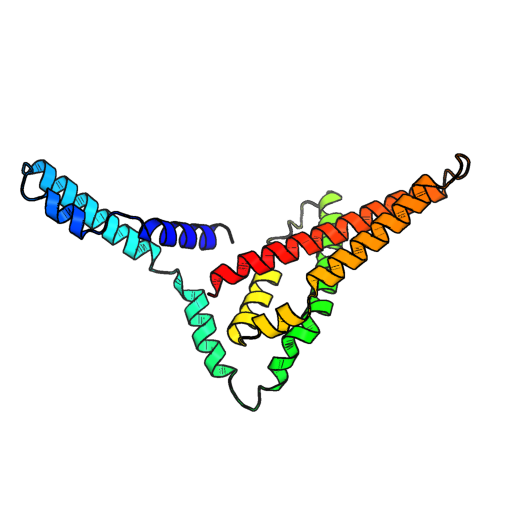7 ILE A CA 1
ATOM 1409 C C . ILE A 1 177 ? -14.546 2.832 17.084 1.00 87.88 177 ILE A C 1
ATOM 1411 O O . ILE A 1 177 ? -14.143 2.320 16.042 1.00 87.88 177 ILE A O 1
ATOM 1415 N N . ARG A 1 178 ? -15.031 4.083 17.093 1.00 89.25 178 ARG A N 1
ATOM 1416 C CA . ARG A 1 178 ? -15.055 4.925 15.885 1.00 89.25 178 ARG A CA 1
ATOM 1417 C C . ARG A 1 178 ? -13.650 5.225 15.386 1.00 89.25 178 ARG A C 1
ATOM 1419 O O . ARG A 1 178 ? -13.417 5.166 14.182 1.00 89.25 178 ARG A O 1
ATOM 1426 N N . ARG A 1 179 ? -12.731 5.547 16.299 1.00 89.25 179 ARG A N 1
ATOM 1427 C CA . ARG A 1 179 ? -11.330 5.797 15.959 1.00 89.25 179 ARG A CA 1
ATOM 1428 C C . ARG A 1 179 ? -10.673 4.527 15.423 1.00 89.25 179 ARG A C 1
ATOM 1430 O O . ARG A 1 179 ? -10.048 4.590 14.376 1.00 89.25 179 ARG A O 1
ATOM 1437 N N . LEU A 1 180 ? -10.890 3.381 16.062 1.00 92.00 180 LEU A N 1
ATOM 1438 C CA . LEU A 1 180 ? -10.380 2.088 15.602 1.00 92.00 180 LEU A CA 1
ATOM 1439 C C . LEU A 1 180 ? -10.825 1.778 14.162 1.00 92.00 180 LEU A C 1
ATOM 1441 O O . LEU A 1 180 ? -9.993 1.535 13.290 1.00 92.00 180 LEU A O 1
ATOM 1445 N N . LYS A 1 181 ? -12.133 1.899 13.887 1.00 91.88 181 LYS A N 1
ATOM 1446 C CA . LYS A 1 181 ? -12.722 1.696 12.550 1.00 91.88 181 LYS A CA 1
ATOM 1447 C C . LYS A 1 181 ? -12.151 2.650 11.503 1.00 91.88 181 LYS A C 1
ATOM 1449 O O . LYS A 1 181 ? -11.975 2.263 10.351 1.00 91.88 181 LYS A O 1
ATOM 1454 N N . LEU A 1 182 ? -11.856 3.891 11.894 1.00 91.88 182 LEU A N 1
ATOM 1455 C CA . LEU A 1 182 ? -11.218 4.863 11.010 1.00 91.88 182 LEU A CA 1
ATOM 1456 C C . LEU A 1 182 ? -9.806 4.411 10.618 1.00 91.88 182 LEU A C 1
ATOM 1458 O O . LEU A 1 182 ? -9.504 4.380 9.432 1.00 91.88 182 LEU A O 1
ATOM 1462 N N . TYR A 1 183 ? -8.974 4.015 11.583 1.00 94.00 183 TYR A N 1
ATOM 1463 C CA . TYR A 1 183 ? -7.612 3.544 11.305 1.00 94.00 183 TYR A CA 1
ATOM 1464 C C . TYR A 1 183 ? -7.611 2.283 10.435 1.00 94.00 183 TYR A C 1
ATOM 1466 O O . TYR A 1 183 ? -6.902 2.246 9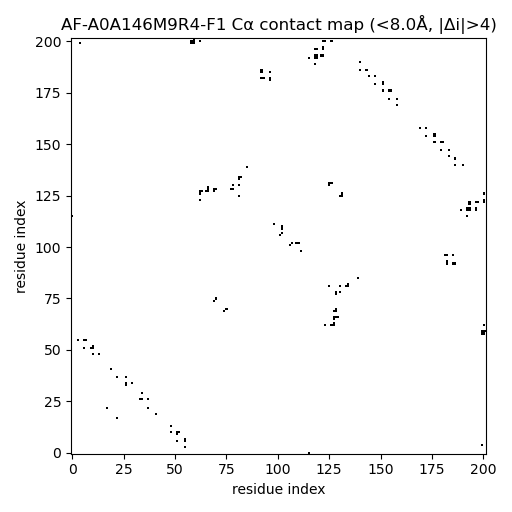.432 1.00 94.00 183 TYR A O 1
ATOM 1474 N N . LYS A 1 184 ? -8.454 1.295 10.761 1.00 94.75 184 LYS A N 1
ATOM 1475 C CA . LYS A 1 184 ? -8.616 0.068 9.965 1.00 94.75 184 LYS A CA 1
ATOM 1476 C C . LYS A 1 184 ? -8.938 0.380 8.501 1.00 94.75 184 LYS A C 1
ATOM 1478 O O . LYS A 1 184 ? -8.249 -0.085 7.599 1.00 94.75 184 LYS A O 1
ATOM 1483 N N . LYS A 1 185 ? -9.926 1.250 8.268 1.00 93.50 185 LYS A N 1
ATOM 1484 C CA . LYS A 1 185 ? -10.311 1.685 6.920 1.00 93.50 185 LYS A CA 1
ATOM 1485 C C . LYS A 1 185 ? -9.163 2.364 6.170 1.00 93.50 185 LYS A C 1
ATOM 1487 O O . LYS A 1 185 ? -9.007 2.159 4.972 1.00 93.50 185 LYS A O 1
ATOM 1492 N N . GLU A 1 186 ? -8.380 3.201 6.840 1.00 92.88 186 GLU A N 1
ATOM 1493 C CA . GLU A 1 186 ? -7.245 3.878 6.205 1.00 92.88 186 GLU A CA 1
ATOM 1494 C C . GLU A 1 186 ? -6.140 2.880 5.819 1.00 92.88 186 GLU A C 1
ATOM 1496 O O . GLU A 1 186 ? -5.557 3.003 4.741 1.00 92.88 186 GLU A O 1
ATOM 1501 N N . PHE A 1 187 ? -5.903 1.842 6.629 1.00 94.88 187 PHE A N 1
ATOM 1502 C CA . PHE A 1 187 ? -5.003 0.743 6.261 1.00 94.88 187 PHE A CA 1
ATOM 1503 C C . PHE A 1 187 ? -5.507 -0.051 5.050 1.00 94.88 187 PHE A C 1
ATOM 1505 O O . PHE A 1 187 ? -4.715 -0.357 4.158 1.00 94.88 187 PHE A O 1
ATOM 1512 N N . GLU A 1 188 ? -6.808 -0.341 4.973 1.00 93.75 188 GLU A N 1
ATOM 1513 C CA . GLU A 1 188 ? -7.414 -0.986 3.798 1.00 93.75 188 GLU A CA 1
ATOM 1514 C C . GLU A 1 188 ? -7.245 -0.131 2.534 1.00 93.75 188 GLU A C 1
ATOM 1516 O O . GLU A 1 188 ? -6.864 -0.636 1.478 1.00 93.75 188 GLU A O 1
ATOM 1521 N N . LEU A 1 189 ? -7.476 1.182 2.634 1.00 92.25 189 LEU A N 1
ATOM 1522 C CA . LEU A 1 189 ? -7.268 2.110 1.519 1.00 92.25 189 LEU A CA 1
ATOM 1523 C C . LEU A 1 189 ? -5.808 2.120 1.059 1.00 92.25 189 LEU A C 1
ATOM 1525 O O . LEU A 1 189 ? -5.546 2.057 -0.143 1.00 92.25 189 LEU A O 1
ATOM 1529 N N . LEU A 1 190 ? -4.859 2.141 1.997 1.00 92.94 190 LEU A N 1
ATOM 1530 C CA . LEU A 1 190 ? -3.437 2.057 1.676 1.00 92.94 190 LEU A CA 1
ATOM 1531 C C . LEU A 1 190 ? -3.090 0.740 0.965 1.00 92.94 190 LEU A C 1
ATOM 1533 O O . LEU A 1 190 ? -2.358 0.766 -0.025 1.00 92.94 190 LEU A O 1
ATOM 1537 N N . TYR A 1 191 ? -3.636 -0.389 1.422 1.00 93.06 191 TYR A N 1
ATOM 1538 C CA . TYR A 1 191 ? -3.455 -1.693 0.777 1.00 93.06 191 TYR A CA 1
ATOM 1539 C C . TYR A 1 191 ? -3.953 -1.686 -0.676 1.00 93.06 191 TYR A C 1
ATOM 1541 O O . TYR A 1 191 ? -3.224 -2.087 -1.588 1.00 93.06 191 TYR A O 1
ATOM 1549 N N . TYR A 1 192 ? -5.161 -1.171 -0.925 1.00 90.88 192 TYR A N 1
ATOM 1550 C CA . TYR A 1 192 ? -5.690 -1.061 -2.287 1.00 90.88 192 TYR A CA 1
ATOM 1551 C C . TYR A 1 192 ? -4.867 -0.111 -3.156 1.00 90.88 192 TYR A C 1
ATOM 1553 O O . TYR A 1 192 ? -4.620 -0.417 -4.324 1.00 90.88 192 TYR A O 1
ATOM 1561 N N . ASN A 1 193 ? -4.407 1.009 -2.597 1.00 90.50 193 ASN A N 1
ATOM 1562 C CA . ASN A 1 193 ? -3.568 1.965 -3.311 1.00 90.50 193 ASN A CA 1
ATOM 1563 C C . ASN A 1 193 ? -2.211 1.362 -3.689 1.00 90.50 193 ASN A C 1
ATOM 1565 O O . ASN A 1 193 ? -1.770 1.546 -4.821 1.00 90.50 193 ASN A O 1
ATOM 1569 N N . LEU A 1 194 ? -1.573 0.602 -2.793 1.00 90.38 194 LEU A N 1
ATOM 1570 C CA . LEU A 1 194 ? -0.319 -0.102 -3.083 1.00 90.38 194 LEU A CA 1
ATOM 1571 C C . LEU A 1 194 ? -0.505 -1.157 -4.173 1.00 90.38 194 LEU A C 1
ATOM 1573 O O . LEU A 1 194 ? 0.249 -1.181 -5.141 1.00 90.38 194 LEU A O 1
ATOM 1577 N N . ASN A 1 195 ? -1.544 -1.988 -4.071 1.00 89.00 195 ASN A N 1
ATOM 1578 C CA . ASN A 1 195 ? -1.810 -3.005 -5.090 1.00 89.00 195 ASN A CA 1
ATOM 1579 C C . ASN A 1 195 ? -2.174 -2.400 -6.446 1.00 89.00 195 ASN A C 1
ATOM 1581 O O . ASN A 1 195 ? -1.712 -2.879 -7.477 1.00 89.00 195 ASN A O 1
ATOM 1585 N N . SER A 1 196 ? -2.940 -1.310 -6.454 1.00 86.12 196 SER A N 1
ATOM 1586 C CA . SER A 1 196 ? -3.246 -0.576 -7.684 1.00 86.12 196 SER A CA 1
ATOM 1587 C C . SER A 1 196 ? -1.995 0.069 -8.277 1.00 86.12 196 SER A C 1
ATOM 1589 O O . SER A 1 196 ? -1.840 0.117 -9.495 1.00 86.12 196 SER A O 1
ATOM 1591 N N . ALA A 1 197 ? -1.084 0.553 -7.430 1.00 86.56 197 ALA A N 1
ATOM 1592 C CA . ALA A 1 197 ? 0.145 1.185 -7.877 1.00 86.56 197 ALA A CA 1
ATOM 1593 C C . ALA A 1 197 ? 1.107 0.201 -8.562 1.00 86.56 197 ALA A C 1
ATOM 1595 O O . ALA A 1 197 ? 1.869 0.628 -9.430 1.00 86.56 197 ALA A O 1
ATOM 1596 N N . LYS A 1 198 ? 1.056 -1.100 -8.228 1.00 84.56 198 LYS A N 1
ATOM 1597 C CA . LYS A 1 198 ? 1.907 -2.136 -8.851 1.00 84.56 198 LYS A CA 1
ATOM 1598 C C . LYS A 1 198 ? 1.740 -2.183 -10.372 1.00 84.56 198 LYS A C 1
ATOM 1600 O O . LYS A 1 198 ? 2.717 -2.383 -11.082 1.00 84.56 198 LYS A O 1
ATOM 1605 N N . ILE A 1 199 ? 0.535 -1.899 -10.870 1.00 81.62 199 ILE A N 1
ATOM 1606 C CA . ILE A 1 199 ? 0.209 -1.891 -12.306 1.00 81.62 199 ILE A CA 1
ATOM 1607 C C . ILE A 1 199 ? 1.059 -0.872 -13.084 1.00 81.62 199 ILE A C 1
ATOM 1609 O O . ILE A 1 199 ? 1.312 -1.064 -14.263 1.00 81.62 199 ILE A O 1
ATOM 1613 N N . PHE A 1 200 ? 1.530 0.207 -12.451 1.00 75.25 200 PHE A N 1
ATOM 1614 C CA . PHE A 1 200 ? 2.332 1.222 -13.145 1.00 75.25 200 PHE A CA 1
ATOM 1615 C C . PHE A 1 200 ? 3.795 0.826 -13.373 1.00 75.25 200 PHE A C 1
ATOM 1617 O O . PHE A 1 200 ? 4.495 1.536 -14.096 1.00 75.25 200 PHE A O 1
ATOM 1624 N N . PHE A 1 201 ? 4.268 -0.238 -12.720 1.00 76.56 201 PHE A N 1
ATOM 1625 C CA . PHE A 1 201 ? 5.684 -0.617 -12.689 1.00 76.56 201 PHE A CA 1
ATOM 1626 C C . PHE A 1 201 ? 5.944 -2.070 -13.127 1.00 76.56 201 PHE A C 1
ATOM 1628 O O . PHE A 1 201 ? 7.097 -2.496 -13.127 1.00 76.56 201 PHE A O 1
ATOM 1635 N N . HIS A 1 202 ? 4.898 -2.812 -13.506 1.00 62.84 202 HIS A N 1
ATOM 1636 C CA . HIS A 1 202 ? 4.982 -4.112 -14.185 1.00 62.84 202 HIS A CA 1
ATOM 1637 C C . HIS A 1 202 ? 4.854 -3.926 -15.702 1.00 62.84 202 HIS A C 1
ATOM 1639 O O . HIS A 1 202 ? 5.686 -4.497 -16.451 1.00 62.84 202 HIS A O 1
#

Secondary structure (DSSP, 8-state):
-HHHHHHHHHHHHHTTSPPHHHHHHHGGG--HHHHHHHHHHHHHHHHHHHHHHTTSSHHHHHHHHHHHHH-SGGGGGGGGHHHHHHHHHHHHHHHHHHHHHHHHTT-TT-----SHHHHHHHHHHHHHTT-HHHHHTT-HHHHHHHHHHHHHHHHHHHHHH--TT-TTHHHHHHHHHHHHHHHHHHHHHHHHHHHHHHTTT-

Sequence (202 aa):
MVRTGGLHHCLEASSYLPQISYVYSSKENMRETGCDAIDCLVQFVCSLNHNLTEGSEYLKILTEVFSNIFDTPENNHLRLFPIILPSLTINYIEHIVTEKEKVSKKNKNGMIFSDDGFAIGVTYLLSVLNLHDEFESLHWFDSVNKMYDEEEQLIESQLAGEPNDMKSGDNTLKLSIRRLKLYKKEFELLYYNLNSAKIFFH

Foldseek 3Di:
DCVLVVLVVVLVVLVPPPDLVVLVVVCVPDDPVSVVVSVVVVVVSVVSNVVSVVPQCPLQVVLVVLLVVCPDPVNPCLLCVLVCVLVVLVVLLVVVLVVVVVVVVPPPPCPPPDPLPVLLVSLSSCLSNVCPVVNVVVVSLVVLLVVLVVVLVVLVVVLVPDDPPCVPVNVVSVVVNVVSVSSNVSSVVSVVSNVVSNVSHD

pLDDT: mean 78.8, std 13.59, range [51.84, 95.81]

Organism: Lygus hesperus (NCBI:txid30085)